Protein AF-A0A7V5N607-F1 (afdb_monomer_lite)

pLDDT: mean 81.56, std 13.76, range [43.06, 97.75]

Structure (mmCIF, N/CA/C/O backbone):
data_AF-A0A7V5N607-F1
#
_entry.id   AF-A0A7V5N607-F1
#
loop_
_atom_site.group_PDB
_atom_site.id
_atom_site.type_symbol
_atom_site.label_atom_id
_atom_site.label_alt_id
_atom_site.label_comp_id
_atom_site.label_asym_id
_atom_site.label_entity_id
_atom_site.label_seq_id
_atom_site.pdbx_PDB_ins_code
_atom_site.Cartn_x
_atom_site.Cartn_y
_atom_site.Cartn_z
_atom_site.occupancy
_atom_site.B_iso_or_equiv
_atom_site.auth_seq_id
_atom_site.auth_comp_id
_atom_site.auth_asym_id
_atom_site.auth_atom_id
_atom_site.pdbx_PDB_model_num
ATOM 1 N N . MET A 1 1 ? 24.221 -34.748 85.518 1.00 49.22 1 MET A N 1
ATOM 2 C CA . MET A 1 1 ? 23.944 -35.375 84.209 1.00 49.22 1 MET A CA 1
ATOM 3 C C . MET A 1 1 ? 23.729 -34.283 83.174 1.00 49.22 1 MET A C 1
ATOM 5 O O . MET A 1 1 ? 22.652 -33.719 83.083 1.00 49.22 1 MET A O 1
ATOM 9 N N . LYS A 1 2 ? 24.810 -33.923 82.475 1.00 52.94 2 LYS A N 1
ATOM 10 C CA . LYS A 1 2 ? 24.814 -33.146 81.232 1.00 52.94 2 LYS A CA 1
ATOM 11 C C . LYS A 1 2 ? 24.990 -34.166 80.114 1.00 52.94 2 LYS A C 1
ATOM 13 O O . LYS A 1 2 ? 26.051 -34.777 80.086 1.00 52.94 2 LYS A O 1
ATOM 18 N N . ALA A 1 3 ? 24.007 -34.351 79.246 1.00 53.75 3 ALA A N 1
ATOM 19 C CA . ALA A 1 3 ? 24.177 -34.843 77.879 1.00 53.75 3 ALA A CA 1
ATOM 20 C C . ALA A 1 3 ? 22.797 -34.922 77.214 1.00 53.75 3 ALA A C 1
ATOM 22 O O . ALA A 1 3 ? 21.800 -35.091 77.901 1.00 53.75 3 ALA A O 1
ATOM 23 N N . THR A 1 4 ? 22.801 -34.821 75.886 1.00 56.84 4 THR A N 1
ATOM 24 C CA . THR A 1 4 ? 21.718 -35.191 74.960 1.00 56.84 4 THR A CA 1
ATOM 25 C C . THR A 1 4 ? 20.462 -34.320 74.915 1.00 56.84 4 THR A C 1
ATOM 27 O O . THR A 1 4 ? 19.374 -34.800 75.190 1.00 56.84 4 THR A O 1
ATOM 30 N N . GLU A 1 5 ? 20.584 -33.091 74.406 1.00 52.44 5 GLU A N 1
ATOM 31 C CA . GLU A 1 5 ? 19.535 -32.546 73.520 1.00 52.44 5 GLU A CA 1
ATOM 32 C C . GLU A 1 5 ? 20.118 -31.499 72.558 1.00 52.44 5 GLU A C 1
ATOM 34 O O . GLU A 1 5 ? 19.772 -30.322 72.535 1.00 52.44 5 GLU A O 1
ATOM 39 N N . LYS A 1 6 ? 21.128 -31.925 71.794 1.00 54.28 6 LYS A N 1
ATOM 40 C CA . LYS A 1 6 ? 21.784 -31.101 70.775 1.00 54.28 6 LYS A CA 1
ATOM 41 C C . LYS A 1 6 ? 21.922 -31.907 69.490 1.00 54.28 6 LYS A C 1
ATOM 43 O O . LYS A 1 6 ? 23.017 -32.312 69.125 1.00 54.28 6 LYS A O 1
ATOM 48 N N . ALA A 1 7 ? 20.805 -32.186 68.831 1.00 56.91 7 ALA A N 1
ATOM 49 C CA . ALA A 1 7 ? 20.783 -32.701 67.467 1.00 56.91 7 ALA A CA 1
ATOM 50 C C . ALA A 1 7 ? 19.389 -32.472 66.874 1.00 56.91 7 ALA A C 1
ATOM 52 O O . ALA A 1 7 ? 18.403 -32.646 67.576 1.00 56.91 7 ALA A O 1
ATOM 53 N N . TYR A 1 8 ? 19.332 -32.127 65.587 1.00 54.38 8 TYR A N 1
ATOM 54 C CA . TYR A 1 8 ? 18.123 -31.935 64.767 1.00 54.38 8 TYR A CA 1
ATOM 55 C C . TYR A 1 8 ? 17.485 -30.538 64.734 1.00 54.38 8 TYR A C 1
ATOM 57 O O . TYR A 1 8 ? 16.275 -30.382 64.679 1.00 54.38 8 TYR A O 1
ATOM 65 N N . SER A 1 9 ? 18.321 -29.510 64.578 1.00 51.66 9 SER A N 1
ATOM 66 C CA . SER A 1 9 ? 17.957 -28.309 63.807 1.00 51.66 9 SER A CA 1
ATOM 67 C C . SER A 1 9 ? 18.648 -28.392 62.438 1.00 51.66 9 SER A C 1
ATOM 69 O O . SER A 1 9 ? 19.558 -27.624 62.120 1.00 51.66 9 SER A O 1
ATOM 71 N N . GLY A 1 10 ? 18.284 -29.415 61.660 1.00 49.28 10 GLY A N 1
ATOM 72 C CA . GLY A 1 10 ? 18.751 -29.597 60.288 1.00 49.28 10 GLY A CA 1
ATOM 73 C C . GLY A 1 10 ? 18.127 -28.533 59.396 1.00 49.28 10 GLY A C 1
ATOM 74 O O . GLY A 1 10 ? 16.913 -28.507 59.215 1.00 49.28 10 GLY A O 1
ATOM 75 N N . GLY A 1 11 ? 18.963 -27.631 58.886 1.00 51.97 11 GLY A N 1
ATOM 76 C CA . GLY A 1 11 ? 18.554 -26.519 58.043 1.00 51.97 11 GLY A CA 1
ATOM 77 C C . GLY A 1 11 ? 17.731 -26.973 56.841 1.00 51.97 11 GLY A C 1
ATOM 78 O O . GLY A 1 11 ? 18.235 -27.637 55.936 1.00 51.97 11 GLY A O 1
ATOM 79 N N . ILE A 1 12 ? 16.474 -26.536 56.806 1.00 54.41 12 ILE A N 1
ATOM 80 C CA . ILE A 1 12 ? 15.675 -26.494 55.587 1.00 54.41 12 ILE A CA 1
ATOM 81 C C . ILE A 1 12 ? 16.344 -25.448 54.690 1.00 54.41 12 ILE A C 1
ATOM 83 O O . ILE A 1 12 ? 16.116 -24.244 54.827 1.00 54.41 12 ILE A O 1
ATOM 87 N N . ARG A 1 13 ? 17.238 -25.902 53.802 1.00 55.09 13 ARG A N 1
ATOM 88 C CA . ARG A 1 13 ? 17.724 -25.097 52.678 1.00 55.09 13 ARG A CA 1
ATOM 89 C C . ARG A 1 13 ? 16.490 -24.657 51.899 1.00 55.09 13 ARG A C 1
ATOM 91 O O . ARG A 1 13 ? 15.852 -25.483 51.253 1.00 55.09 13 ARG A O 1
ATOM 98 N N . ARG A 1 14 ? 16.150 -23.366 51.979 1.00 53.00 14 ARG A N 1
ATOM 99 C CA . ARG A 1 14 ? 15.231 -22.722 51.037 1.00 53.00 14 ARG A CA 1
ATOM 100 C C . ARG A 1 14 ? 15.711 -23.094 49.639 1.00 53.00 14 ARG A C 1
ATOM 102 O O . ARG A 1 14 ? 16.770 -22.645 49.212 1.00 53.00 14 ARG A O 1
ATOM 109 N N . THR A 1 15 ? 14.952 -23.933 48.949 1.00 57.03 15 THR A N 1
ATOM 110 C CA . THR A 1 15 ? 15.042 -24.057 47.503 1.00 57.03 15 THR A CA 1
ATOM 111 C C . THR A 1 15 ? 14.669 -22.689 46.959 1.00 57.03 15 THR A C 1
ATOM 113 O O . THR A 1 15 ? 13.494 -22.320 46.919 1.00 57.03 15 THR A O 1
ATOM 116 N N . GLU A 1 16 ? 15.677 -21.880 46.636 1.00 56.09 16 GLU A N 1
ATOM 117 C CA . GLU A 1 16 ? 15.477 -20.694 45.822 1.00 56.09 16 GLU A CA 1
ATOM 118 C C . GLU A 1 16 ? 14.920 -21.177 44.488 1.00 56.09 16 GLU A C 1
ATOM 120 O O . GLU A 1 16 ? 15.645 -21.610 43.596 1.00 56.09 16 GLU A O 1
ATOM 125 N N . HIS A 1 17 ? 13.593 -21.182 44.375 1.00 58.03 17 HIS A N 1
ATOM 126 C CA . HIS A 1 17 ? 12.933 -21.299 43.094 1.00 58.03 17 HIS A CA 1
ATOM 127 C C . HIS A 1 17 ? 13.428 -20.116 42.271 1.00 58.03 17 HIS A C 1
ATOM 129 O O . HIS A 1 17 ? 13.011 -18.981 42.511 1.00 58.03 17 HIS A O 1
ATOM 135 N N . LEU A 1 18 ? 14.360 -20.390 41.353 1.00 56.62 18 LEU A N 1
ATOM 136 C CA . LEU A 1 18 ? 14.812 -19.477 40.313 1.00 56.62 18 LEU A CA 1
ATOM 137 C C . LEU A 1 18 ? 13.563 -18.891 39.659 1.00 56.62 18 LEU A C 1
ATOM 139 O O . LEU A 1 18 ? 12.918 -19.523 38.822 1.00 56.62 18 LEU A O 1
ATOM 143 N N . LYS A 1 19 ? 13.173 -17.692 40.097 1.00 58.44 19 LYS A N 1
ATOM 144 C CA . LYS A 1 19 ? 12.094 -16.940 39.473 1.00 58.44 19 LYS A CA 1
ATOM 145 C C . LYS A 1 19 ? 12.616 -16.569 38.101 1.00 58.44 19 LYS A C 1
ATOM 147 O O . LYS A 1 19 ? 13.386 -15.622 37.971 1.00 58.44 19 LYS A O 1
ATOM 152 N N . VAL A 1 20 ? 12.212 -17.343 37.096 1.00 62.78 20 VAL A N 1
ATOM 153 C CA . VAL A 1 20 ? 12.444 -17.041 35.687 1.00 62.78 20 VAL A CA 1
ATOM 154 C C . VAL A 1 20 ? 11.805 -15.683 35.417 1.00 62.78 20 VAL A C 1
ATOM 156 O O . VAL A 1 20 ? 10.608 -15.561 35.171 1.00 62.78 20 VAL A O 1
ATOM 159 N N . GLN A 1 21 ? 12.601 -14.624 35.548 1.00 74.50 21 GLN A N 1
ATOM 160 C CA . GLN A 1 21 ? 12.206 -13.290 35.140 1.00 74.50 21 GLN A CA 1
ATOM 161 C C . GLN A 1 21 ? 12.022 -13.293 33.624 1.00 74.50 21 GLN A C 1
ATOM 163 O O . GLN A 1 21 ? 12.834 -13.860 32.892 1.00 74.50 21 GLN A O 1
ATOM 168 N N . SER A 1 22 ? 10.995 -12.585 33.149 1.00 68.81 22 SER A N 1
ATOM 169 C CA . SER A 1 22 ? 10.641 -12.453 31.728 1.00 68.81 22 SER A CA 1
ATOM 170 C C . SER A 1 22 ? 11.819 -12.078 30.810 1.00 68.81 22 SER A C 1
ATOM 172 O O . SER A 1 22 ? 11.766 -12.343 29.614 1.00 68.81 22 SER A O 1
ATOM 174 N N . LYS A 1 23 ? 12.895 -11.493 31.355 1.00 75.50 23 LYS A N 1
ATOM 175 C CA . LYS A 1 23 ? 14.124 -11.136 30.631 1.00 75.50 23 LYS A CA 1
ATOM 176 C C . LYS A 1 23 ? 14.962 -12.353 30.213 1.00 75.50 23 LYS A C 1
ATOM 178 O O . LYS A 1 23 ? 15.525 -12.344 29.126 1.00 75.50 23 LYS A O 1
ATOM 183 N N . HIS A 1 24 ? 15.006 -13.418 31.017 1.00 82.56 24 HIS A N 1
ATOM 184 C CA . HIS A 1 24 ? 15.755 -14.638 30.677 1.00 82.56 24 HIS A CA 1
ATOM 185 C C . HIS A 1 24 ? 15.141 -15.380 29.489 1.00 82.56 24 HIS A C 1
ATOM 187 O O . HIS A 1 24 ? 15.864 -15.946 28.674 1.00 82.56 24 HIS A O 1
ATOM 193 N N . LEU A 1 25 ? 13.816 -15.309 29.354 1.00 78.69 25 LEU A N 1
ATOM 194 C CA . LEU A 1 25 ? 13.088 -15.893 28.231 1.00 78.69 25 LEU A CA 1
ATOM 195 C C . LEU A 1 25 ? 13.425 -15.164 26.918 1.00 78.69 25 LEU A C 1
ATOM 197 O O . LEU A 1 25 ? 13.650 -15.805 25.896 1.00 78.69 25 LEU A O 1
ATOM 201 N N . VAL A 1 26 ? 13.573 -13.835 26.965 1.00 81.00 26 VAL A N 1
ATOM 202 C CA . VAL A 1 26 ? 14.026 -13.031 25.816 1.00 81.00 26 VAL A CA 1
ATOM 203 C C . VAL A 1 26 ? 15.464 -13.377 25.423 1.00 81.00 26 VAL A C 1
ATOM 205 O O . VAL A 1 26 ? 15.728 -13.588 24.243 1.00 81.00 26 VAL A O 1
ATOM 208 N N . TYR A 1 27 ? 16.388 -13.493 26.384 1.00 84.25 27 TYR A N 1
ATOM 209 C CA . TYR A 1 27 ? 17.773 -13.876 26.078 1.00 84.25 27 TYR A CA 1
ATOM 210 C C . TYR A 1 27 ? 17.875 -15.284 25.483 1.00 84.25 27 TYR A C 1
ATOM 212 O O . TYR A 1 27 ? 18.628 -15.491 24.536 1.00 84.25 27 TYR A O 1
ATOM 220 N N . PHE A 1 28 ? 17.083 -16.234 25.982 1.00 85.75 28 PHE A N 1
ATOM 221 C CA . PHE A 1 28 ? 17.028 -17.587 25.432 1.00 85.75 28 PHE A CA 1
ATOM 222 C C . PHE A 1 28 ? 16.482 -17.611 23.992 1.00 85.75 28 PHE A C 1
ATOM 224 O O . PHE A 1 28 ? 17.030 -18.297 23.127 1.00 85.75 28 PHE A O 1
ATOM 231 N N . LEU A 1 29 ? 15.448 -16.814 23.700 1.00 83.94 29 LEU A N 1
ATOM 232 C CA . LEU A 1 29 ? 14.921 -16.652 22.340 1.00 83.94 29 LEU A CA 1
ATOM 233 C C . LEU A 1 29 ? 15.940 -16.008 21.391 1.00 83.94 29 LEU A C 1
ATOM 235 O O . LEU A 1 29 ? 16.096 -16.465 20.264 1.00 83.94 29 LEU A O 1
ATOM 239 N N . LEU A 1 30 ? 16.674 -14.988 21.841 1.00 84.44 30 LEU A N 1
ATOM 240 C CA . LEU A 1 30 ? 17.725 -14.361 21.033 1.00 84.44 30 LEU A CA 1
ATOM 241 C C . LEU A 1 30 ? 18.876 -15.331 20.739 1.00 84.44 30 LEU A C 1
ATOM 243 O O . LEU A 1 30 ? 19.368 -15.381 19.613 1.00 84.44 30 LEU A O 1
ATOM 247 N N . LEU A 1 31 ? 19.281 -16.127 21.731 1.00 87.31 31 LEU A N 1
ATOM 248 C CA . LEU A 1 31 ? 20.356 -17.103 21.574 1.00 87.31 31 LEU A CA 1
ATOM 249 C C . LEU A 1 31 ? 19.954 -18.233 20.615 1.00 87.31 31 LEU A C 1
ATOM 251 O O . LEU A 1 31 ? 20.713 -18.571 19.710 1.00 87.31 31 LEU A O 1
ATOM 255 N N . SER A 1 32 ? 18.741 -18.772 20.765 1.00 83.62 32 SER A N 1
ATOM 256 C CA . SER A 1 32 ? 18.207 -19.795 19.853 1.00 83.62 32 SER A CA 1
ATOM 257 C C . SER A 1 32 ? 18.033 -19.269 18.426 1.00 83.62 32 SER A C 1
ATOM 259 O O . SER A 1 32 ? 18.424 -19.954 17.483 1.00 83.62 32 SER A O 1
ATOM 261 N N . ALA A 1 33 ? 17.549 -18.035 18.253 1.00 84.06 33 ALA A N 1
ATOM 262 C CA . ALA A 1 33 ? 17.458 -17.391 16.943 1.00 84.06 33 ALA A CA 1
ATOM 263 C C . ALA A 1 33 ? 18.838 -17.210 16.282 1.00 84.06 33 ALA A C 1
ATOM 265 O O . ALA A 1 33 ? 18.983 -17.475 15.090 1.00 84.06 33 ALA A O 1
ATOM 266 N N . SER A 1 34 ? 19.859 -16.818 17.053 1.00 85.75 34 SER A N 1
ATOM 267 C CA . SER A 1 34 ? 21.237 -16.660 16.564 1.00 85.75 34 SER A CA 1
ATOM 268 C C . SER A 1 34 ? 21.851 -17.988 16.102 1.00 85.75 34 SER A C 1
ATOM 270 O O . SER A 1 34 ? 22.438 -18.065 15.023 1.00 85.75 34 SER A O 1
ATOM 272 N N . ILE A 1 35 ? 21.651 -19.067 16.868 1.00 86.25 35 ILE A N 1
ATOM 273 C CA . ILE A 1 35 ? 22.131 -20.408 16.495 1.00 86.25 35 ILE A CA 1
ATOM 274 C C . ILE A 1 35 ? 21.425 -20.900 15.228 1.00 86.25 35 ILE A C 1
ATOM 276 O O . ILE A 1 35 ? 22.077 -21.396 14.312 1.00 86.25 35 ILE A O 1
ATOM 280 N N . MET A 1 36 ? 20.102 -20.728 15.146 1.00 84.00 36 MET A N 1
ATOM 281 C CA . MET A 1 36 ? 19.328 -21.126 13.969 1.00 84.00 36 MET A CA 1
ATOM 282 C C . MET A 1 36 ? 19.773 -20.358 12.716 1.00 84.00 36 MET A C 1
ATOM 284 O O . MET A 1 36 ? 19.871 -20.948 11.643 1.00 84.00 36 MET A O 1
ATOM 288 N N . PHE A 1 37 ? 20.104 -19.070 12.860 1.00 82.69 37 PHE A N 1
ATOM 289 C CA . PHE A 1 37 ? 20.652 -18.242 11.786 1.00 82.69 37 PHE A CA 1
ATOM 290 C C . PHE A 1 37 ? 22.003 -18.757 11.284 1.00 82.69 37 PHE A C 1
ATOM 292 O O . PHE A 1 37 ? 22.164 -18.952 10.080 1.00 82.69 37 PHE A O 1
ATOM 299 N N . GLY A 1 38 ? 22.938 -19.042 12.198 1.00 79.38 38 GLY A N 1
ATOM 300 C CA . GLY A 1 38 ? 24.242 -19.600 11.833 1.00 79.38 38 GLY A CA 1
ATOM 301 C C . GLY A 1 38 ? 24.128 -20.955 11.131 1.00 79.38 38 GLY A C 1
ATOM 302 O O . GLY A 1 38 ? 24.899 -21.250 10.223 1.00 79.38 38 GLY A O 1
ATOM 303 N N . LEU A 1 39 ? 23.128 -21.762 11.497 1.00 85.62 39 LEU A N 1
ATOM 304 C CA . LEU A 1 39 ? 22.868 -23.052 10.858 1.00 85.62 39 LEU A CA 1
ATOM 305 C C . LEU A 1 39 ? 22.265 -22.878 9.455 1.00 85.62 39 LEU A C 1
ATOM 307 O O . LEU A 1 39 ? 22.688 -23.548 8.519 1.00 85.62 39 LEU A O 1
ATOM 311 N N . LEU A 1 40 ? 21.328 -21.940 9.284 1.00 81.56 40 LEU A N 1
ATOM 312 C CA . LEU A 1 40 ? 20.726 -21.597 7.990 1.00 81.56 40 LEU A CA 1
ATOM 313 C C . LEU A 1 40 ? 21.751 -21.054 6.983 1.00 81.56 40 LEU A C 1
ATOM 315 O O . LEU A 1 40 ? 21.668 -21.407 5.808 1.00 81.56 40 LEU A O 1
ATOM 319 N N . SER A 1 41 ? 22.737 -20.262 7.421 1.00 82.19 41 SER A N 1
ATOM 320 C CA . SER A 1 41 ? 23.780 -19.719 6.532 1.00 82.19 41 SER A CA 1
ATOM 321 C C . SER A 1 41 ? 24.766 -20.761 5.997 1.00 82.19 41 SER A C 1
ATOM 323 O O . SER A 1 41 ? 25.494 -20.470 5.057 1.00 82.19 41 SER A O 1
ATOM 325 N N . VAL A 1 42 ? 24.813 -21.965 6.579 1.00 86.56 42 VAL A N 1
ATOM 326 C CA . VAL A 1 42 ? 25.641 -23.066 6.053 1.00 86.56 42 VAL A CA 1
ATOM 327 C C . VAL A 1 42 ? 24.988 -23.715 4.828 1.00 86.56 42 VAL A C 1
ATOM 329 O O . VAL A 1 42 ? 25.691 -24.191 3.942 1.00 86.56 42 VAL A O 1
ATOM 332 N N . TYR A 1 43 ? 23.652 -23.730 4.766 1.00 84.94 43 TYR A N 1
ATOM 333 C CA . TYR A 1 43 ? 22.899 -24.424 3.713 1.00 84.94 43 TYR A CA 1
ATOM 334 C C . TYR A 1 43 ? 22.323 -23.492 2.643 1.00 84.94 43 TYR A C 1
ATOM 336 O O . TYR A 1 43 ? 22.006 -23.948 1.547 1.00 84.94 43 TYR A O 1
ATOM 344 N N . LEU A 1 44 ? 22.157 -22.206 2.956 1.00 86.62 44 LEU A N 1
ATOM 345 C CA . LEU A 1 44 ? 21.581 -21.205 2.064 1.00 86.62 44 LEU A CA 1
ATOM 346 C C . LEU A 1 44 ? 22.582 -20.086 1.795 1.00 86.62 44 LEU A C 1
ATOM 348 O O . LEU A 1 44 ? 23.400 -19.752 2.650 1.00 86.62 44 LEU A O 1
ATOM 352 N N . ASP A 1 45 ? 22.459 -19.457 0.625 1.00 89.00 45 ASP A N 1
ATOM 353 C CA . ASP A 1 45 ? 23.177 -18.220 0.325 1.00 89.00 45 ASP A CA 1
ATOM 354 C C . ASP A 1 45 ? 22.908 -17.184 1.431 1.00 89.00 45 ASP A C 1
ATOM 356 O O . ASP A 1 45 ? 21.759 -16.937 1.814 1.00 89.00 45 ASP A O 1
ATOM 360 N N . THR A 1 46 ? 23.976 -16.567 1.941 1.00 84.06 46 THR A N 1
ATOM 361 C CA . THR A 1 46 ? 23.915 -15.585 3.031 1.00 84.06 46 THR A CA 1
ATOM 362 C C . THR A 1 46 ? 22.981 -14.427 2.672 1.00 84.06 46 THR A C 1
ATOM 364 O O . THR A 1 46 ? 22.240 -13.940 3.530 1.00 84.06 46 THR A O 1
ATOM 367 N N . VAL A 1 47 ? 22.949 -14.023 1.396 1.00 83.06 47 VAL A N 1
ATOM 368 C CA . VAL A 1 47 ? 22.056 -12.964 0.904 1.00 83.06 47 VAL A CA 1
ATOM 369 C C . VAL A 1 47 ? 20.586 -13.357 1.077 1.00 83.06 47 VAL A C 1
ATOM 371 O O . VAL A 1 47 ? 19.775 -12.538 1.513 1.00 83.06 47 VAL A O 1
ATOM 374 N N . LEU A 1 48 ? 20.242 -14.618 0.805 1.00 82.44 48 LEU A N 1
ATOM 375 C CA . LEU A 1 48 ? 18.880 -15.139 0.934 1.00 82.44 48 LEU A CA 1
ATOM 376 C C . LEU A 1 48 ? 18.452 -15.175 2.404 1.00 82.44 48 LEU A C 1
ATOM 378 O O . LEU A 1 48 ? 17.345 -14.745 2.732 1.00 82.44 48 LEU A O 1
ATOM 382 N N . VAL A 1 49 ? 19.338 -15.606 3.308 1.00 82.50 49 VAL A N 1
ATOM 383 C CA . VAL A 1 49 ? 19.035 -15.628 4.748 1.00 82.50 49 VAL A CA 1
ATOM 384 C C . VAL A 1 49 ? 18.779 -14.212 5.280 1.00 82.50 49 VAL A C 1
ATOM 386 O O . VAL A 1 49 ? 17.796 -13.992 5.991 1.00 82.50 49 VAL A O 1
ATOM 389 N N . ILE A 1 50 ? 19.602 -13.229 4.895 1.00 83.62 50 ILE A N 1
ATOM 390 C CA . ILE A 1 50 ? 19.402 -11.820 5.276 1.00 83.62 50 ILE A CA 1
ATOM 391 C C . ILE A 1 50 ? 18.076 -11.287 4.714 1.00 83.62 50 ILE A C 1
ATOM 393 O O . ILE A 1 50 ? 17.295 -10.680 5.451 1.00 83.62 50 ILE A O 1
ATOM 397 N N . ALA A 1 51 ? 17.789 -11.540 3.433 1.00 83.62 51 ALA A N 1
ATOM 398 C CA . ALA A 1 51 ? 16.551 -11.104 2.792 1.00 83.62 51 ALA A CA 1
ATOM 399 C C . ALA A 1 51 ? 15.307 -11.698 3.472 1.00 83.62 51 ALA A C 1
ATOM 401 O O . ALA A 1 51 ? 14.330 -10.986 3.703 1.00 83.62 51 ALA A O 1
ATOM 402 N N . LEU A 1 52 ? 15.354 -12.977 3.853 1.00 85.06 52 LEU A N 1
ATOM 403 C CA . LEU A 1 52 ? 14.264 -13.663 4.543 1.00 85.06 52 LEU A CA 1
ATOM 404 C C . LEU A 1 52 ? 14.014 -13.077 5.938 1.00 85.06 52 LEU A C 1
ATOM 406 O O . LEU A 1 52 ? 12.866 -12.834 6.309 1.00 85.06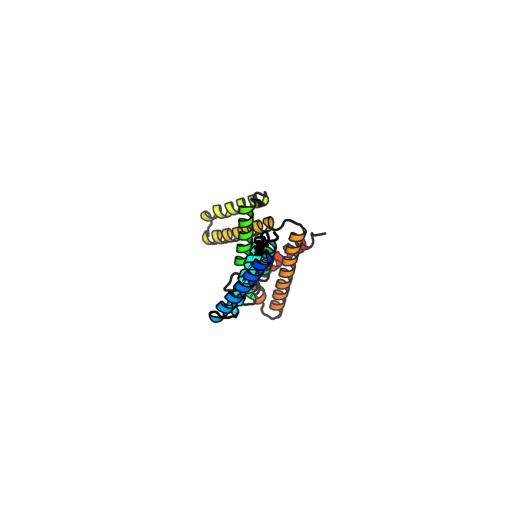 52 LEU A O 1
ATOM 410 N N . ILE A 1 53 ? 15.075 -12.781 6.691 1.00 86.81 53 ILE A N 1
ATOM 411 C CA . ILE A 1 53 ? 14.952 -12.123 7.998 1.00 86.81 53 ILE A CA 1
ATOM 412 C C . ILE A 1 53 ? 14.327 -10.740 7.849 1.00 86.81 53 ILE A C 1
ATOM 414 O O . ILE A 1 53 ? 13.383 -10.416 8.572 1.00 86.81 53 ILE A O 1
ATOM 418 N N . LEU A 1 54 ? 14.808 -9.936 6.899 1.00 87.19 54 LEU A N 1
ATOM 419 C CA . LEU A 1 54 ? 14.235 -8.619 6.634 1.00 87.19 54 LEU A CA 1
ATOM 420 C C . LEU A 1 54 ? 12.760 -8.729 6.237 1.00 87.19 54 LEU A C 1
ATOM 422 O O . LEU A 1 54 ? 11.935 -7.993 6.775 1.00 87.19 54 LEU A O 1
ATOM 426 N N . ALA A 1 55 ? 12.404 -9.684 5.376 1.00 86.38 55 ALA A N 1
ATOM 427 C CA . ALA A 1 55 ? 11.021 -9.928 4.979 1.00 86.38 55 ALA A CA 1
ATOM 428 C C . ALA A 1 55 ? 10.131 -10.301 6.176 1.00 86.38 55 ALA A C 1
ATOM 430 O O . ALA A 1 55 ? 9.019 -9.782 6.297 1.00 86.38 55 ALA A O 1
ATOM 431 N N . ILE A 1 56 ? 10.616 -11.142 7.096 1.00 88.56 56 ILE A N 1
ATOM 432 C CA . ILE A 1 56 ? 9.896 -11.505 8.324 1.00 88.56 56 ILE A CA 1
ATOM 433 C C . ILE A 1 56 ? 9.729 -10.285 9.233 1.00 88.56 56 ILE A C 1
ATOM 435 O O . ILE A 1 56 ? 8.617 -10.014 9.685 1.00 88.56 56 ILE A O 1
ATOM 439 N N . ILE A 1 57 ? 10.796 -9.518 9.471 1.00 90.50 57 ILE A N 1
ATOM 440 C CA . ILE A 1 57 ? 10.752 -8.313 10.312 1.00 90.50 57 ILE A CA 1
ATOM 441 C C . ILE A 1 57 ? 9.757 -7.301 9.739 1.00 90.50 57 ILE A C 1
ATOM 443 O O . ILE A 1 57 ? 8.910 -6.790 10.474 1.00 90.50 57 ILE A O 1
ATOM 447 N N . VAL A 1 58 ? 9.813 -7.035 8.432 1.00 88.94 58 VAL A N 1
ATOM 448 C CA . VAL A 1 58 ? 8.872 -6.138 7.747 1.00 88.94 58 VAL A CA 1
ATOM 449 C C . VAL A 1 58 ? 7.446 -6.670 7.863 1.00 88.94 58 VAL A C 1
ATOM 451 O O . VAL A 1 58 ? 6.546 -5.904 8.206 1.00 88.94 58 VAL A O 1
ATOM 454 N N . SER A 1 59 ? 7.235 -7.972 7.662 1.00 90.06 59 SER A N 1
ATOM 455 C CA . SER A 1 59 ? 5.905 -8.587 7.741 1.00 90.06 59 SER A CA 1
ATOM 456 C C . SER A 1 59 ? 5.303 -8.479 9.140 1.00 90.06 59 SER A C 1
ATOM 458 O O . SER A 1 59 ? 4.174 -8.013 9.295 1.00 90.06 59 SER A O 1
ATOM 460 N N . ILE A 1 60 ? 6.076 -8.824 10.174 1.00 91.50 60 ILE A N 1
ATOM 461 C CA . ILE A 1 60 ? 5.671 -8.673 11.577 1.00 91.50 60 ILE A CA 1
ATOM 462 C C . ILE A 1 60 ? 5.383 -7.201 11.880 1.00 91.50 60 ILE A C 1
ATOM 464 O O . ILE A 1 60 ? 4.363 -6.885 12.490 1.00 91.50 60 ILE A O 1
ATOM 468 N N . THR A 1 61 ? 6.239 -6.285 11.424 1.00 92.44 61 THR A N 1
ATOM 469 C CA . THR A 1 61 ? 6.058 -4.847 11.664 1.00 92.44 61 THR A CA 1
ATOM 470 C C . THR A 1 61 ? 4.771 -4.331 11.026 1.00 92.44 61 THR A C 1
ATOM 472 O O . THR A 1 61 ? 4.032 -3.598 11.680 1.00 92.44 61 THR A O 1
ATOM 475 N N . CYS A 1 62 ? 4.457 -4.749 9.796 1.00 91.25 62 CYS A N 1
ATOM 476 C CA . CYS A 1 62 ? 3.214 -4.384 9.114 1.00 91.25 62 CYS A CA 1
ATOM 477 C C . CYS A 1 62 ? 1.979 -4.926 9.847 1.00 91.25 62 CYS A C 1
ATOM 479 O O . CYS A 1 62 ? 0.989 -4.209 9.993 1.00 91.25 62 CYS A O 1
ATOM 481 N N . LEU A 1 63 ? 2.052 -6.161 10.358 1.00 91.31 63 LEU A N 1
ATOM 482 C CA . LEU A 1 63 ? 0.961 -6.794 11.103 1.00 91.31 63 LEU A CA 1
ATOM 483 C C . LEU A 1 63 ? 0.725 -6.147 12.473 1.00 91.31 63 LEU A C 1
ATOM 485 O O . LEU A 1 63 ? -0.417 -5.927 12.872 1.00 91.31 63 LEU A O 1
ATOM 489 N N . VAL A 1 64 ? 1.795 -5.818 13.197 1.00 90.44 64 VAL A N 1
ATOM 490 C CA . VAL A 1 64 ? 1.708 -5.208 14.533 1.00 90.44 64 VAL A CA 1
ATOM 491 C C . VAL A 1 64 ? 1.378 -3.718 14.444 1.00 90.44 64 VAL A C 1
ATOM 493 O O . VAL A 1 64 ? 0.669 -3.182 15.298 1.00 90.44 64 VAL A O 1
ATOM 496 N N . ARG A 1 65 ? 1.882 -3.025 13.416 1.00 93.06 65 ARG A N 1
ATOM 497 C CA . ARG A 1 65 ? 1.703 -1.584 13.207 1.00 93.06 65 ARG A CA 1
ATOM 498 C C . ARG A 1 65 ? 1.131 -1.310 11.810 1.00 93.06 65 ARG A C 1
ATOM 500 O O . ARG A 1 65 ? 1.879 -0.914 10.916 1.00 93.06 65 ARG A O 1
ATOM 507 N N . PRO A 1 66 ? -0.203 -1.396 11.638 1.00 92.19 66 PRO A N 1
ATOM 508 C CA . PRO A 1 66 ? -0.856 -1.175 10.346 1.00 92.19 66 PRO A CA 1
ATOM 509 C C . PRO A 1 66 ? -0.530 0.180 9.702 1.00 92.19 66 PRO A C 1
ATOM 511 O O . PRO A 1 66 ? -0.430 0.266 8.486 1.00 92.19 66 PRO A O 1
ATOM 514 N N . MET A 1 67 ? -0.299 1.231 10.503 1.00 92.94 67 MET A N 1
ATOM 515 C CA . MET A 1 67 ? 0.155 2.539 10.001 1.00 92.94 67 MET A CA 1
ATOM 516 C C . MET A 1 67 ? 1.462 2.439 9.204 1.00 92.94 67 MET A C 1
ATOM 518 O O . MET A 1 67 ? 1.587 3.073 8.165 1.00 92.94 67 MET A O 1
ATOM 522 N N . VAL A 1 68 ? 2.427 1.635 9.668 1.00 93.94 68 VAL A N 1
ATOM 523 C CA . VAL A 1 68 ? 3.705 1.438 8.964 1.00 93.94 68 VAL A CA 1
ATOM 524 C C . VAL A 1 68 ? 3.470 0.693 7.656 1.00 93.94 68 VAL A C 1
ATOM 526 O O . VAL A 1 68 ? 4.020 1.083 6.631 1.00 93.94 68 VAL A O 1
ATOM 529 N N . GLY A 1 69 ? 2.608 -0.327 7.681 1.00 94.00 69 GLY A N 1
ATOM 530 C CA . GLY A 1 69 ? 2.206 -1.062 6.485 1.00 94.00 69 GLY A CA 1
ATOM 531 C C . GLY A 1 69 ? 1.529 -0.169 5.443 1.00 94.00 69 GLY A C 1
ATOM 532 O O . GLY A 1 69 ? 1.913 -0.196 4.278 1.00 94.00 69 GLY A O 1
ATOM 533 N N . LEU A 1 70 ? 0.602 0.701 5.858 1.00 93.69 70 LEU A N 1
ATOM 534 C CA . LEU A 1 70 ? -0.050 1.666 4.967 1.00 93.69 70 LEU A CA 1
ATOM 535 C C . LEU A 1 70 ? 0.950 2.669 4.380 1.00 93.69 70 LEU A C 1
ATOM 537 O O . LEU A 1 70 ? 0.927 2.917 3.178 1.00 93.69 70 LEU A O 1
ATOM 541 N N . THR A 1 71 ? 1.847 3.221 5.198 1.00 93.75 71 THR A N 1
ATOM 542 C CA . THR A 1 71 ? 2.900 4.125 4.721 1.00 93.75 71 THR A CA 1
ATOM 543 C C . THR A 1 71 ? 3.805 3.443 3.699 1.00 93.75 71 THR A C 1
ATOM 545 O O . THR A 1 71 ? 4.045 3.993 2.626 1.00 93.75 71 THR A O 1
ATOM 548 N N . ALA A 1 72 ? 4.282 2.235 4.004 1.00 93.44 72 ALA A N 1
ATOM 549 C CA . ALA A 1 72 ? 5.116 1.462 3.093 1.00 93.44 72 ALA A CA 1
ATOM 550 C C . ALA A 1 72 ? 4.361 1.125 1.801 1.00 93.44 72 ALA A C 1
ATOM 552 O O . ALA A 1 72 ? 4.922 1.261 0.720 1.00 93.44 72 ALA A O 1
ATOM 553 N N . PHE A 1 73 ? 3.080 0.761 1.894 1.00 92.81 73 PHE A N 1
ATOM 554 C CA . PHE A 1 73 ? 2.224 0.537 0.735 1.00 92.81 73 PHE A CA 1
ATOM 555 C C . P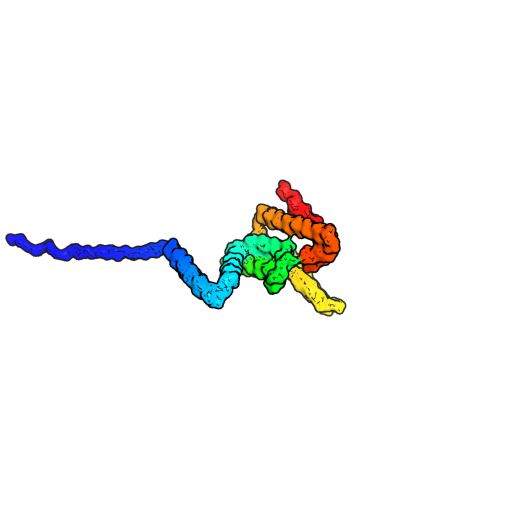HE A 1 73 ? 2.134 1.778 -0.158 1.00 92.81 73 PHE A C 1
ATOM 557 O O . PHE A 1 73 ? 2.317 1.656 -1.366 1.00 92.81 73 PHE A O 1
ATOM 564 N N . VAL A 1 74 ? 1.893 2.961 0.416 1.00 90.88 74 VAL A N 1
ATOM 565 C CA . VAL A 1 74 ? 1.841 4.226 -0.335 1.00 90.88 74 VAL A CA 1
ATOM 566 C C . VAL A 1 74 ? 3.183 4.488 -1.014 1.00 90.88 74 VAL A C 1
ATOM 568 O O . VAL A 1 74 ? 3.220 4.647 -2.227 1.00 90.88 74 VAL A O 1
ATOM 571 N N . ILE A 1 75 ? 4.296 4.432 -0.280 1.00 90.19 75 ILE A N 1
ATOM 572 C CA . ILE A 1 75 ? 5.631 4.658 -0.858 1.00 90.19 75 ILE A CA 1
ATOM 573 C C . ILE A 1 75 ? 5.901 3.681 -2.007 1.00 90.19 75 ILE A C 1
ATOM 575 O O . ILE A 1 75 ? 6.279 4.108 -3.091 1.00 90.19 75 ILE A O 1
ATOM 579 N N . LEU A 1 76 ? 5.665 2.383 -1.807 1.00 89.56 76 LEU A N 1
ATOM 580 C CA . LEU A 1 76 ? 5.897 1.359 -2.829 1.00 89.56 76 LEU A CA 1
ATOM 581 C C . LEU A 1 76 ? 4.976 1.515 -4.045 1.00 89.56 76 LEU A C 1
ATOM 583 O O . LEU A 1 76 ? 5.394 1.197 -5.155 1.00 89.56 76 LEU A O 1
ATOM 587 N N . SER A 1 77 ? 3.744 1.987 -3.843 1.00 85.31 77 SER A N 1
ATOM 588 C CA . SER A 1 77 ? 2.769 2.179 -4.924 1.00 85.31 77 SER A CA 1
ATOM 589 C C . SER A 1 77 ? 3.086 3.401 -5.779 1.00 85.31 77 SER A C 1
ATOM 591 O O . SER A 1 77 ? 2.879 3.348 -6.987 1.00 85.31 77 SER A O 1
ATOM 593 N N . PHE A 1 78 ? 3.602 4.472 -5.170 1.00 82.69 78 PHE A N 1
ATOM 594 C CA . PHE A 1 78 ? 4.012 5.675 -5.888 1.00 82.69 78 PHE A CA 1
ATOM 595 C C . PHE A 1 78 ? 5.422 5.514 -6.480 1.00 82.69 78 PHE A C 1
ATOM 597 O O . PHE A 1 78 ? 5.576 5.578 -7.693 1.00 82.69 78 PHE A O 1
ATOM 604 N N . LEU A 1 79 ? 6.450 5.261 -5.658 1.00 83.12 79 LEU A N 1
ATOM 605 C CA . LEU A 1 79 ? 7.847 5.213 -6.127 1.00 83.12 79 LEU A CA 1
ATOM 606 C C . LEU A 1 79 ? 8.151 4.004 -7.008 1.00 83.12 79 LEU A C 1
ATOM 608 O O . LEU A 1 79 ? 9.114 4.064 -7.763 1.00 83.12 79 LEU A O 1
ATOM 612 N N . ARG A 1 80 ? 7.396 2.906 -6.859 1.00 81.25 80 ARG A N 1
ATOM 613 C CA . ARG A 1 80 ? 7.569 1.657 -7.616 1.00 81.25 80 ARG A CA 1
ATOM 614 C C . ARG A 1 80 ? 9.044 1.290 -7.821 1.00 81.25 80 ARG A C 1
ATOM 616 O O . ARG A 1 80 ? 9.532 1.300 -8.946 1.00 81.25 80 ARG A O 1
ATOM 623 N N . PRO A 1 81 ? 9.774 0.906 -6.761 1.00 81.25 81 PRO A N 1
ATOM 624 C CA . PRO A 1 81 ? 11.204 0.603 -6.876 1.00 81.25 81 PRO A CA 1
ATOM 625 C C . PRO A 1 81 ? 11.526 -0.502 -7.899 1.00 81.25 81 PRO A C 1
ATOM 627 O O . PRO A 1 81 ? 12.656 -0.572 -8.372 1.00 81.25 81 PRO A O 1
ATOM 630 N N . ALA A 1 82 ? 10.542 -1.332 -8.266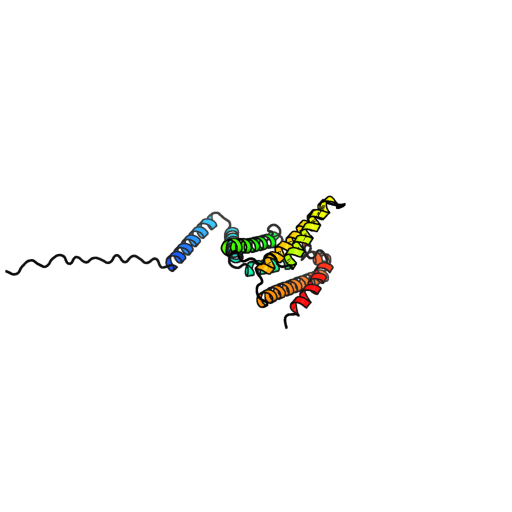 1.00 78.62 82 ALA A N 1
ATOM 631 C CA . ALA A 1 82 ? 10.642 -2.296 -9.360 1.00 78.62 82 ALA A CA 1
ATOM 632 C C . ALA A 1 82 ? 10.967 -1.652 -10.722 1.00 78.62 82 ALA A C 1
ATOM 634 O O . ALA A 1 82 ? 11.685 -2.257 -11.508 1.00 78.62 82 ALA A O 1
ATOM 635 N N . ASP A 1 83 ? 10.518 -0.419 -10.976 1.00 73.88 83 ASP A N 1
ATOM 636 C CA . ASP A 1 83 ? 10.801 0.303 -12.224 1.00 73.88 83 ASP A CA 1
ATOM 637 C C . ASP A 1 83 ? 12.282 0.735 -12.298 1.00 73.88 83 ASP A C 1
ATOM 639 O O . ASP A 1 83 ? 12.844 0.892 -13.379 1.00 73.88 83 ASP A O 1
ATOM 643 N N . MET A 1 84 ? 12.941 0.905 -11.144 1.00 74.81 84 MET A N 1
ATOM 644 C CA . MET A 1 84 ? 14.362 1.270 -11.054 1.00 74.81 84 MET A CA 1
ATOM 645 C C . MET A 1 84 ? 15.282 0.046 -10.955 1.00 74.81 84 MET A C 1
ATOM 647 O O . MET A 1 84 ? 16.438 0.098 -11.373 1.00 74.81 84 MET A O 1
ATOM 651 N N . LEU A 1 85 ? 14.791 -1.045 -10.363 1.00 79.25 85 LEU A N 1
ATOM 652 C CA . LEU A 1 85 ? 15.535 -2.274 -10.108 1.00 79.25 85 LEU A CA 1
ATOM 653 C C . LEU A 1 85 ? 14.791 -3.460 -10.742 1.00 79.25 85 LEU A C 1
ATOM 655 O O . LEU A 1 85 ? 13.906 -4.021 -10.095 1.00 79.25 85 LEU A O 1
ATOM 659 N N . PRO A 1 86 ? 15.188 -3.915 -11.947 1.00 76.12 86 PRO A N 1
ATOM 660 C CA . PRO A 1 86 ? 14.501 -5.000 -12.661 1.00 76.12 86 PRO A CA 1
ATOM 661 C C . PRO A 1 86 ? 14.392 -6.303 -11.852 1.00 76.12 86 PRO A C 1
ATOM 663 O O . PRO A 1 86 ? 13.425 -7.047 -11.964 1.00 76.12 86 PRO A O 1
ATOM 666 N N . VAL A 1 87 ? 15.358 -6.563 -10.962 1.00 78.38 87 VAL A N 1
ATOM 667 C CA . VAL A 1 87 ? 15.346 -7.722 -10.049 1.00 78.38 87 VAL A CA 1
ATOM 668 C C . VAL A 1 87 ? 14.134 -7.728 -9.100 1.00 78.38 87 VAL A C 1
ATOM 670 O O . VAL A 1 87 ? 13.713 -8.795 -8.657 1.00 78.38 87 VAL A O 1
ATOM 673 N N . LEU A 1 88 ? 13.542 -6.565 -8.802 1.00 77.06 88 LEU A N 1
ATOM 674 C CA . LEU A 1 88 ? 12.354 -6.443 -7.951 1.00 77.06 88 LEU A CA 1
ATOM 675 C C . LEU A 1 88 ? 11.037 -6.645 -8.716 1.00 77.06 88 LEU A C 1
ATOM 677 O O . LEU A 1 88 ? 10.004 -6.797 -8.068 1.00 77.06 88 LEU A O 1
ATOM 681 N N . GLU A 1 89 ? 11.038 -6.680 -10.051 1.00 76.06 89 GLU A N 1
ATOM 682 C CA . GLU A 1 89 ? 9.813 -6.801 -10.860 1.00 76.06 89 GLU A CA 1
ATOM 683 C C . GLU A 1 89 ? 9.077 -8.129 -10.617 1.00 76.06 89 GLU A C 1
ATOM 685 O O . GLU A 1 89 ? 7.847 -8.184 -10.598 1.00 76.06 89 GLU A O 1
ATOM 690 N N . VAL A 1 90 ? 9.832 -9.192 -10.326 1.00 81.81 90 VAL A N 1
ATOM 691 C CA . VAL A 1 90 ? 9.295 -10.532 -10.040 1.00 81.81 90 VAL A CA 1
ATOM 692 C C . VAL A 1 90 ? 8.469 -10.554 -8.748 1.00 81.81 90 VAL A C 1
ATOM 694 O O . VAL A 1 90 ? 7.563 -11.375 -8.597 1.00 81.81 90 VAL A O 1
ATOM 697 N N . ILE A 1 91 ? 8.759 -9.654 -7.800 1.00 83.88 91 ILE A N 1
ATOM 698 C CA . ILE A 1 91 ? 8.143 -9.652 -6.473 1.00 83.88 91 ILE A CA 1
ATOM 699 C C . ILE A 1 91 ? 7.204 -8.447 -6.355 1.00 83.88 91 ILE A C 1
ATOM 701 O O . ILE A 1 91 ? 7.666 -7.313 -6.227 1.00 83.88 91 ILE A O 1
ATOM 705 N N . PRO A 1 92 ? 5.873 -8.646 -6.300 1.00 85.88 92 PRO A N 1
ATOM 706 C CA . PRO A 1 92 ? 4.922 -7.544 -6.202 1.00 85.88 92 PRO A CA 1
ATOM 707 C C . PRO A 1 92 ? 4.865 -6.976 -4.770 1.00 85.88 92 PRO A C 1
ATOM 709 O O . PRO A 1 92 ? 3.870 -7.139 -4.060 1.00 85.88 92 PRO A O 1
ATOM 712 N N . LEU A 1 93 ? 5.931 -6.289 -4.344 1.00 88.69 93 LEU A N 1
ATOM 713 C CA . LEU A 1 93 ? 6.135 -5.787 -2.978 1.00 88.69 93 LEU A CA 1
ATOM 714 C C . LEU A 1 93 ? 4.949 -4.961 -2.469 1.00 88.69 93 LEU A C 1
ATOM 716 O O . LEU A 1 93 ? 4.467 -5.199 -1.362 1.00 88.69 93 LEU A O 1
ATOM 720 N N . ALA A 1 94 ? 4.428 -4.043 -3.290 1.00 88.75 94 ALA A N 1
ATOM 721 C CA . ALA A 1 94 ? 3.262 -3.235 -2.934 1.00 88.75 94 ALA A CA 1
ATOM 722 C C . ALA A 1 94 ? 2.034 -4.111 -2.624 1.00 88.75 94 ALA A C 1
ATOM 724 O O . ALA A 1 94 ? 1.364 -3.904 -1.615 1.00 88.75 94 ALA A O 1
ATOM 725 N N . LYS A 1 95 ? 1.766 -5.150 -3.429 1.00 89.81 95 LYS A N 1
ATOM 726 C CA . LYS A 1 95 ? 0.629 -6.060 -3.201 1.00 89.81 95 LYS A CA 1
ATOM 727 C C . LYS A 1 95 ? 0.809 -6.870 -1.917 1.00 89.81 95 LYS A C 1
ATOM 729 O O . LYS A 1 95 ? -0.153 -7.034 -1.173 1.00 89.81 95 LYS A O 1
ATOM 734 N N . ILE A 1 96 ? 2.030 -7.331 -1.636 1.00 92.12 96 ILE A N 1
ATOM 735 C CA . ILE A 1 96 ? 2.349 -8.091 -0.418 1.00 92.12 96 ILE A CA 1
ATOM 736 C C . ILE A 1 96 ? 2.140 -7.217 0.822 1.00 92.12 96 ILE A C 1
ATOM 738 O O . ILE A 1 96 ? 1.404 -7.599 1.729 1.00 92.12 96 ILE A O 1
ATOM 742 N N . VAL A 1 97 ? 2.729 -6.018 0.847 1.00 93.69 97 VAL A N 1
ATOM 743 C CA . VAL A 1 97 ? 2.605 -5.087 1.979 1.00 93.69 97 VAL A CA 1
ATOM 744 C C . VAL A 1 97 ? 1.155 -4.638 2.168 1.00 93.69 97 VAL A C 1
ATOM 746 O O . VAL A 1 97 ? 0.660 -4.624 3.297 1.00 93.69 97 VAL A O 1
ATOM 749 N N . GLY A 1 98 ? 0.440 -4.334 1.082 1.00 91.94 98 GLY A N 1
ATOM 750 C CA . GLY A 1 98 ? -0.983 -3.994 1.127 1.00 91.94 98 GLY A CA 1
ATOM 751 C C . GLY A 1 98 ? -1.837 -5.140 1.676 1.00 91.94 98 GLY A C 1
ATOM 752 O O . GLY A 1 98 ? -2.653 -4.926 2.571 1.00 91.94 98 GLY A O 1
ATOM 753 N N . GLY A 1 99 ? -1.593 -6.370 1.217 1.00 94.12 99 GLY A N 1
ATOM 754 C CA . GLY A 1 99 ? -2.273 -7.573 1.697 1.00 94.12 99 GLY A CA 1
ATOM 755 C C . GLY A 1 99 ? -2.011 -7.858 3.177 1.00 94.12 99 GLY A C 1
ATOM 756 O O . GLY A 1 99 ? -2.953 -8.107 3.928 1.00 94.12 99 GLY A O 1
ATOM 757 N N . LEU A 1 100 ? -0.759 -7.743 3.630 1.00 94.19 100 LEU A N 1
ATOM 758 C CA . LEU A 1 100 ? -0.399 -7.873 5.047 1.00 94.19 100 LEU A CA 1
ATOM 759 C C . LEU A 1 100 ? -1.063 -6.795 5.905 1.00 94.19 100 LEU A C 1
ATOM 761 O O . LEU A 1 100 ? -1.546 -7.080 6.999 1.00 94.19 100 LEU A O 1
ATOM 765 N N . THR A 1 101 ? -1.130 -5.564 5.403 1.00 94.44 101 THR A N 1
ATOM 766 C CA . THR A 1 101 ? -1.782 -4.446 6.094 1.00 94.44 101 THR A CA 1
ATOM 767 C C . THR A 1 101 ? -3.289 -4.679 6.224 1.00 94.44 101 THR A C 1
ATOM 769 O O . THR A 1 101 ? -3.855 -4.488 7.301 1.00 94.44 101 THR A O 1
ATOM 772 N N . LEU A 1 102 ? -3.942 -5.156 5.161 1.00 94.62 102 LEU A N 1
ATOM 773 C CA . LEU A 1 102 ? -5.350 -5.549 5.198 1.00 94.62 102 LEU A CA 1
ATOM 774 C C . LEU A 1 102 ? -5.578 -6.707 6.181 1.00 94.62 102 LEU A C 1
ATOM 776 O O . LEU A 1 102 ? -6.500 -6.652 6.996 1.00 94.62 102 LEU A O 1
ATOM 780 N N . LEU A 1 103 ? -4.713 -7.725 6.157 1.00 94.06 103 LEU A N 1
ATOM 781 C CA . LEU A 1 103 ? -4.766 -8.848 7.091 1.00 94.06 103 LEU A CA 1
ATOM 782 C C . LEU A 1 103 ? -4.641 -8.372 8.544 1.00 94.06 103 LEU A C 1
ATOM 784 O O . LEU A 1 103 ? -5.401 -8.821 9.398 1.00 94.06 103 LEU A O 1
ATOM 788 N N . ALA A 1 104 ? -3.755 -7.414 8.821 1.00 92.75 104 ALA A N 1
ATOM 789 C CA . ALA A 1 104 ? -3.606 -6.810 10.142 1.00 92.75 104 ALA A CA 1
ATOM 790 C C . ALA A 1 104 ? -4.921 -6.191 10.648 1.00 92.75 104 ALA A C 1
ATOM 792 O O . ALA A 1 104 ? -5.299 -6.371 11.809 1.00 92.75 104 ALA A O 1
ATOM 793 N N . ILE A 1 105 ? -5.649 -5.490 9.772 1.00 92.31 105 ILE A N 1
ATOM 794 C CA . ILE A 1 105 ? -6.961 -4.908 10.089 1.00 92.31 105 ILE A CA 1
ATOM 795 C C . ILE A 1 105 ? -7.989 -6.008 10.372 1.00 92.31 105 ILE A C 1
ATOM 797 O O . ILE A 1 105 ? -8.711 -5.921 11.367 1.00 92.31 105 ILE A O 1
ATOM 801 N N . ILE A 1 106 ? -8.042 -7.047 9.533 1.00 91.56 106 ILE A N 1
ATOM 802 C CA . ILE A 1 106 ? -8.973 -8.174 9.692 1.00 91.56 106 ILE A CA 1
ATOM 803 C C . ILE A 1 106 ? -8.709 -8.911 11.012 1.00 91.56 106 ILE A C 1
ATOM 805 O O . ILE A 1 106 ? -9.637 -9.143 11.785 1.00 91.56 106 ILE A O 1
ATOM 809 N N . LEU A 1 107 ? -7.450 -9.220 11.327 1.00 90.75 107 LEU A N 1
ATOM 810 C CA . LEU A 1 107 ? -7.072 -9.860 12.591 1.00 90.75 107 LEU A CA 1
ATOM 811 C C . LEU A 1 107 ? -7.457 -8.990 13.790 1.00 90.75 107 LEU A C 1
ATOM 813 O O . LEU A 1 107 ? -8.057 -9.470 14.752 1.00 90.75 107 LEU A O 1
ATOM 817 N N . ARG A 1 108 ? -7.189 -7.682 13.714 1.00 87.81 108 ARG A N 1
ATOM 818 C CA . ARG A 1 108 ? -7.583 -6.739 14.764 1.00 87.81 108 ARG A CA 1
ATOM 819 C C . ARG A 1 108 ? -9.098 -6.697 14.949 1.00 87.81 108 ARG A C 1
ATOM 821 O O . ARG A 1 108 ? -9.560 -6.560 16.081 1.00 87.81 108 ARG A O 1
ATOM 828 N N . TYR A 1 109 ? -9.875 -6.831 13.883 1.00 87.06 109 TYR A N 1
ATOM 829 C CA . TYR A 1 109 ? -11.331 -6.904 13.962 1.00 87.06 109 TYR A CA 1
ATOM 830 C C . TYR A 1 109 ? -11.843 -8.166 14.622 1.00 87.06 109 TYR A C 1
ATOM 832 O O . TYR A 1 109 ? -12.733 -8.076 15.461 1.00 87.06 109 TYR A O 1
ATOM 840 N N . ILE A 1 110 ? -11.278 -9.322 14.285 1.00 87.69 110 ILE A N 1
ATOM 841 C CA . ILE A 1 110 ? -11.673 -10.588 14.906 1.00 87.69 110 ILE A CA 1
ATOM 842 C C . ILE A 1 110 ? -11.487 -10.495 16.429 1.00 87.69 110 ILE A C 1
ATOM 844 O O . ILE A 1 110 ? -12.379 -10.888 17.178 1.00 87.69 110 ILE A O 1
ATOM 848 N N . THR A 1 111 ? -10.391 -9.875 16.879 1.00 86.50 111 THR A N 1
ATOM 849 C CA . THR A 1 111 ? -10.078 -9.711 18.306 1.00 86.50 111 THR A CA 1
ATOM 850 C C . THR A 1 111 ? -10.879 -8.602 18.993 1.00 86.50 111 THR A C 1
ATOM 852 O O . THR A 1 111 ? -11.317 -8.769 20.126 1.00 86.50 111 THR A O 1
ATOM 855 N N . THR A 1 112 ? -11.056 -7.442 18.352 1.00 87.44 112 THR A N 1
ATOM 856 C CA . THR A 1 112 ? -11.606 -6.241 19.019 1.00 87.44 112 THR A CA 1
ATOM 857 C C . THR A 1 112 ? -13.039 -5.898 18.627 1.00 87.44 112 THR A C 1
ATOM 859 O O . THR A 1 112 ? -13.659 -5.073 19.293 1.00 87.44 112 THR A O 1
ATOM 862 N N . ARG A 1 113 ? -13.554 -6.474 17.533 1.00 82.19 113 ARG A N 1
ATOM 863 C CA . ARG A 1 113 ? -14.838 -6.151 16.880 1.00 82.19 113 ARG A CA 1
ATOM 864 C C . ARG A 1 113 ? -15.018 -4.671 16.514 1.00 82.19 113 ARG A C 1
ATOM 866 O O . ARG A 1 113 ? -16.126 -4.233 16.227 1.00 82.19 113 ARG A O 1
ATOM 873 N N . LYS A 1 114 ? -13.928 -3.897 16.477 1.00 76.62 114 LYS A N 1
ATOM 874 C CA . LYS A 1 114 ? -13.927 -2.462 16.165 1.00 76.62 114 LYS A CA 1
ATOM 875 C C . LYS A 1 114 ? -13.361 -2.224 14.766 1.00 76.62 114 LYS A C 1
ATOM 877 O O . LYS A 1 114 ? -12.153 -2.071 14.601 1.00 76.62 114 LYS A O 1
ATOM 882 N N . ILE A 1 115 ? -14.241 -2.171 13.769 1.00 77.75 115 ILE A N 1
ATOM 883 C CA . ILE A 1 115 ? -13.947 -1.671 12.418 1.00 77.75 115 ILE A CA 1
ATOM 884 C C . ILE A 1 115 ? -14.953 -0.578 12.083 1.00 77.75 115 ILE A C 1
ATOM 886 O O . ILE A 1 115 ? -16.121 -0.656 12.455 1.00 77.75 115 ILE A O 1
ATOM 890 N N . VAL A 1 116 ? -14.488 0.431 11.353 1.00 75.94 116 VAL A N 1
ATOM 891 C CA . VAL A 1 116 ? -15.366 1.395 10.696 1.00 75.94 116 VAL A CA 1
ATOM 892 C C . VAL A 1 116 ? -15.912 0.711 9.449 1.00 75.94 116 VAL A C 1
ATOM 894 O O . VAL A 1 116 ? -15.298 0.727 8.383 1.00 75.94 116 VAL A O 1
ATOM 897 N N . PHE A 1 117 ? -17.033 0.020 9.631 1.00 74.25 117 PHE A N 1
ATOM 898 C CA . PHE A 1 117 ? -17.828 -0.579 8.568 1.00 74.25 117 PHE A CA 1
ATOM 899 C C . PHE A 1 117 ? -19.190 0.116 8.582 1.00 74.25 117 PHE A C 1
ATOM 901 O O . PHE A 1 117 ? -19.748 0.332 9.654 1.00 74.25 117 PHE A O 1
ATOM 908 N N . GLY A 1 118 ? -19.714 0.497 7.415 1.00 74.50 118 GLY A N 1
ATOM 909 C CA . GLY A 1 118 ? -21.045 1.114 7.319 1.00 74.50 118 GLY A CA 1
ATOM 910 C C . GLY A 1 118 ? -21.091 2.646 7.300 1.00 74.50 118 GLY A C 1
ATOM 911 O O . GLY A 1 118 ? -22.177 3.212 7.391 1.00 74.50 118 GLY A O 1
ATOM 912 N N . ASN A 1 119 ? -19.961 3.340 7.116 1.00 86.12 119 ASN A N 1
ATOM 913 C CA . ASN A 1 119 ? -20.019 4.755 6.728 1.00 86.12 119 ASN A CA 1
ATOM 914 C C . ASN A 1 119 ? -20.806 4.893 5.416 1.00 86.12 119 ASN A C 1
ATOM 916 O O . ASN A 1 119 ? -20.621 4.089 4.498 1.00 86.12 119 ASN A O 1
ATOM 920 N N . ARG A 1 120 ? -21.640 5.935 5.302 1.00 91.44 120 ARG A N 1
ATOM 921 C CA . ARG A 1 120 ? -22.485 6.177 4.117 1.00 91.44 120 ARG A CA 1
ATOM 922 C C . ARG A 1 120 ? -21.673 6.152 2.820 1.00 91.44 120 ARG A C 1
ATOM 924 O O . ARG A 1 120 ? -22.113 5.580 1.834 1.00 91.44 120 ARG A O 1
ATOM 931 N N . GLN A 1 121 ? -20.466 6.707 2.846 1.00 92.31 121 GLN A N 1
ATOM 932 C CA . GLN A 1 121 ? -19.531 6.733 1.723 1.00 92.31 121 GLN A CA 1
ATOM 933 C C . GLN A 1 121 ? -19.094 5.321 1.308 1.00 92.31 121 GLN A C 1
ATOM 935 O O . GLN A 1 121 ? -19.124 5.001 0.126 1.00 92.31 121 GLN A O 1
ATOM 940 N N . MET A 1 122 ? -18.761 4.451 2.269 1.00 91.88 122 MET A N 1
ATOM 941 C CA . MET A 1 122 ? -18.405 3.054 1.989 1.00 91.88 122 MET A CA 1
ATOM 942 C C . MET A 1 122 ? -19.586 2.293 1.377 1.00 91.88 122 MET A C 1
ATOM 944 O O . MET A 1 122 ? -19.404 1.542 0.426 1.00 91.88 122 MET A O 1
ATOM 948 N N . LEU A 1 123 ? -20.802 2.506 1.893 1.00 93.50 123 LEU A N 1
ATOM 949 C CA . LEU A 1 123 ? -22.010 1.871 1.358 1.00 93.50 123 LEU A CA 1
ATOM 950 C C . LEU A 1 123 ? -22.308 2.323 -0.075 1.00 93.50 123 LEU A C 1
ATOM 952 O O . LEU A 1 123 ? -22.635 1.492 -0.914 1.00 93.50 123 LEU A O 1
ATOM 956 N N . LEU A 1 124 ? -22.149 3.616 -0.369 1.00 95.12 124 LEU A N 1
ATOM 957 C CA . LEU A 1 124 ? -22.313 4.149 -1.723 1.00 95.12 124 LEU A CA 1
ATOM 958 C C . LEU A 1 124 ? -21.264 3.584 -2.688 1.00 95.12 124 LEU A C 1
ATOM 960 O O . LEU A 1 124 ? -21.615 3.201 -3.799 1.00 95.12 124 LEU A O 1
ATOM 964 N N . LEU A 1 125 ? -20.004 3.471 -2.258 1.00 95.06 125 LEU A N 1
ATOM 965 C CA . LEU A 1 125 ? -18.948 2.850 -3.063 1.00 95.06 125 LEU A CA 1
ATOM 966 C C . LEU A 1 125 ? -19.235 1.371 -3.343 1.00 95.06 125 LEU A C 1
ATOM 968 O O . LEU A 1 125 ? -19.060 0.919 -4.471 1.00 95.06 125 LEU A O 1
ATOM 972 N N . LEU A 1 126 ? -19.715 0.623 -2.346 1.00 95.00 126 LEU A N 1
ATOM 973 C CA . LEU A 1 126 ? -20.111 -0.776 -2.522 1.00 95.00 126 LEU A CA 1
ATOM 974 C C . LEU A 1 126 ? -21.335 -0.922 -3.432 1.00 95.00 126 LEU A C 1
ATOM 976 O O . LEU A 1 126 ? -21.370 -1.834 -4.253 1.00 95.00 126 LEU A O 1
ATOM 980 N N . ALA A 1 127 ? -22.316 -0.023 -3.322 1.00 96.19 127 ALA A N 1
ATOM 981 C CA . ALA A 1 127 ? -23.467 0.001 -4.219 1.00 96.19 127 ALA A CA 1
ATOM 982 C C . ALA A 1 127 ? -23.030 0.278 -5.664 1.00 96.19 127 ALA A C 1
ATOM 984 O O . ALA A 1 127 ? -23.458 -0.420 -6.580 1.00 96.19 127 ALA A O 1
ATOM 985 N N . PHE A 1 128 ? -22.118 1.231 -5.866 1.00 97.06 128 PHE A N 1
ATOM 986 C CA . PHE A 1 128 ? -21.557 1.510 -7.183 1.00 97.06 128 PHE A CA 1
ATOM 987 C C . PHE A 1 128 ? -20.758 0.317 -7.730 1.00 97.06 128 PHE A C 1
ATOM 989 O O . PHE A 1 128 ? -20.968 -0.094 -8.869 1.00 97.06 128 PHE A O 1
ATOM 996 N N . LEU A 1 129 ? -19.932 -0.334 -6.907 1.00 97.12 129 LEU A N 1
ATOM 997 C CA . LEU A 1 129 ? -19.253 -1.573 -7.295 1.00 97.12 129 LEU A CA 1
ATOM 998 C C . LEU A 1 129 ? -20.246 -2.666 -7.708 1.00 97.12 129 LEU A C 1
ATOM 1000 O O . LEU A 1 129 ? -20.037 -3.335 -8.716 1.00 97.12 129 LEU A O 1
ATOM 1004 N N . ALA A 1 130 ? -21.340 -2.836 -6.964 1.00 97.38 130 ALA A N 1
ATOM 1005 C CA . ALA A 1 130 ? -22.377 -3.794 -7.324 1.00 97.38 130 ALA A CA 1
ATOM 1006 C C . ALA A 1 130 ? -22.988 -3.463 -8.693 1.00 97.38 130 ALA A C 1
ATOM 1008 O O . ALA A 1 130 ? -23.162 -4.366 -9.507 1.00 97.38 130 ALA A O 1
ATOM 1009 N N . THR A 1 131 ? -23.237 -2.182 -8.993 1.00 97.50 131 THR A N 1
ATOM 1010 C CA . THR A 1 131 ? -23.722 -1.778 -10.324 1.00 97.50 131 THR A CA 1
ATOM 1011 C C . THR A 1 131 ? -22.723 -2.074 -11.442 1.00 97.50 131 THR A C 1
ATOM 1013 O O . THR A 1 131 ? -23.157 -2.462 -12.524 1.00 97.50 131 THR A O 1
ATOM 1016 N N . LEU A 1 132 ? -21.410 -1.981 -11.185 1.00 96.81 132 LEU A N 1
ATOM 1017 C CA . LEU A 1 132 ? -20.383 -2.378 -12.155 1.00 96.81 132 LEU A CA 1
ATOM 1018 C C . LEU A 1 132 ? -20.446 -3.879 -12.456 1.00 96.81 132 LEU A C 1
ATOM 1020 O O . LEU A 1 132 ? -20.452 -4.268 -13.615 1.00 96.81 132 LEU A O 1
ATOM 1024 N N . PHE A 1 133 ? -20.573 -4.733 -11.437 1.00 97.50 133 PHE A N 1
ATOM 1025 C CA . PHE A 1 133 ? -20.692 -6.177 -11.667 1.00 97.50 133 PHE A CA 1
ATOM 1026 C C . PHE A 1 133 ? -22.010 -6.568 -12.345 1.00 97.50 133 PHE A C 1
ATOM 1028 O O . PHE A 1 133 ? -22.020 -7.453 -13.199 1.00 97.50 133 PHE A O 1
ATOM 1035 N N . ILE A 1 134 ? -23.114 -5.900 -11.998 1.00 97.75 134 ILE A N 1
ATOM 1036 C CA . ILE A 1 134 ? -24.428 -6.138 -12.612 1.00 97.75 134 ILE A CA 1
ATOM 1037 C C . ILE A 1 134 ? -24.439 -5.723 -14.088 1.00 97.75 134 ILE A C 1
ATOM 1039 O O . ILE A 1 134 ? -25.176 -6.323 -14.863 1.00 97.75 134 ILE A O 1
ATOM 1043 N N . SER A 1 135 ? -23.635 -4.737 -14.503 1.00 96.94 135 SER A N 1
ATOM 1044 C CA . SER A 1 135 ? -23.590 -4.287 -15.899 1.00 96.94 135 SER A CA 1
ATOM 1045 C C . SER A 1 135 ? -22.774 -5.202 -16.823 1.00 96.94 135 SER A C 1
ATOM 1047 O O . SER A 1 135 ? -22.985 -5.162 -18.034 1.00 96.94 135 SER A O 1
ATOM 1049 N N . ILE A 1 136 ? -21.900 -6.070 -16.287 1.00 97.44 136 ILE A N 1
ATOM 1050 C CA . ILE A 1 136 ? -21.018 -6.954 -17.079 1.00 97.44 136 ILE A CA 1
ATOM 1051 C C . ILE A 1 136 ? -21.784 -7.809 -18.107 1.00 97.44 136 ILE A C 1
ATOM 1053 O O . ILE A 1 136 ? -21.368 -7.813 -19.267 1.00 97.44 136 ILE A O 1
ATOM 1057 N N . PRO A 1 137 ? -22.896 -8.498 -17.766 1.00 96.56 137 PRO A N 1
ATOM 1058 C CA . PRO A 1 137 ? -23.644 -9.311 -18.730 1.00 96.56 137 PRO A CA 1
ATOM 1059 C C . PRO A 1 137 ? -24.289 -8.498 -19.859 1.00 96.56 137 PRO A C 1
ATOM 1061 O O . PRO A 1 137 ? -24.628 -9.059 -20.896 1.00 96.56 137 PRO A O 1
ATOM 1064 N N . PHE A 1 138 ? -24.469 -7.190 -19.658 1.00 96.56 138 PHE A N 1
ATOM 1065 C CA . PHE A 1 138 ? -25.056 -6.268 -20.633 1.00 96.56 138 PHE A CA 1
ATOM 1066 C C . PHE A 1 138 ? -23.994 -5.520 -21.452 1.00 96.56 138 PHE A C 1
ATOM 1068 O O . PHE A 1 138 ? -24.339 -4.718 -22.320 1.00 96.56 138 PHE A O 1
ATOM 1075 N N . SER A 1 139 ? -22.709 -5.743 -21.171 1.00 96.69 139 SER A N 1
ATOM 1076 C CA . SER A 1 139 ? -21.612 -5.059 -21.847 1.00 96.69 139 SER A CA 1
ATOM 1077 C C . SER A 1 139 ? -21.288 -5.686 -23.201 1.00 96.69 139 SER A C 1
ATOM 1079 O O . SER A 1 139 ? -21.308 -6.905 -23.363 1.00 96.69 139 SER A O 1
ATOM 1081 N N . TYR A 1 140 ? -20.898 -4.843 -24.159 1.00 96.88 140 TYR A N 1
ATOM 1082 C CA . TYR A 1 140 ? -20.364 -5.272 -25.454 1.00 96.88 140 TYR A CA 1
ATOM 1083 C C . TYR A 1 140 ? -19.027 -6.027 -25.315 1.00 96.88 140 TYR A C 1
ATOM 1085 O O . TYR A 1 140 ? -18.754 -6.955 -26.074 1.00 96.88 140 TYR A O 1
ATOM 1093 N N . TRP A 1 141 ? -18.217 -5.672 -24.309 1.00 96.94 141 TRP A N 1
ATOM 1094 C CA . TRP A 1 141 ? -16.970 -6.363 -23.960 1.00 96.94 141 TRP A CA 1
ATOM 1095 C C . TRP A 1 141 ? -16.964 -6.787 -22.485 1.00 96.94 141 TRP A C 1
ATOM 1097 O O . TRP A 1 141 ? -16.429 -6.078 -21.622 1.00 96.94 141 TRP A O 1
ATOM 1107 N N . PRO A 1 142 ? -17.537 -7.967 -22.174 1.00 94.81 142 PRO A N 1
ATOM 1108 C CA . PRO A 1 142 ? -17.643 -8.456 -20.802 1.00 94.81 142 PRO A CA 1
ATOM 1109 C C . PRO A 1 142 ? -16.291 -8.681 -20.117 1.00 94.81 142 PRO A C 1
ATOM 1111 O O . PRO A 1 142 ? -16.165 -8.410 -18.926 1.00 94.81 142 PRO A O 1
ATOM 1114 N N . SER A 1 143 ? -15.270 -9.139 -20.852 1.00 95.69 143 SER A N 1
ATOM 1115 C CA . SER A 1 143 ? -13.932 -9.401 -20.298 1.00 95.69 143 SER A CA 1
ATOM 1116 C C . SER A 1 143 ? -13.262 -8.130 -19.782 1.00 95.69 143 SER A C 1
ATOM 1118 O O . SER A 1 143 ? -12.780 -8.103 -18.652 1.00 95.69 143 SER A O 1
ATOM 1120 N N . GLU A 1 144 ? -13.290 -7.065 -20.582 1.00 94.06 144 GLU A N 1
ATOM 1121 C CA . GLU A 1 144 ? -12.712 -5.770 -20.216 1.00 94.06 144 GLU A CA 1
ATOM 1122 C C . GLU A 1 144 ? -13.506 -5.118 -19.080 1.00 94.06 144 GLU A C 1
ATOM 1124 O O . GLU A 1 144 ? -12.951 -4.608 -18.111 1.00 94.06 144 GLU A O 1
ATOM 1129 N N . SER A 1 145 ? -14.834 -5.231 -19.137 1.00 95.75 145 SER A N 1
ATOM 1130 C CA . SER A 1 145 ? -15.720 -4.704 -18.093 1.00 95.75 145 SER A CA 1
ATOM 1131 C C . SER A 1 145 ? -15.477 -5.386 -16.742 1.00 95.75 145 SER A C 1
ATOM 1133 O O . SER A 1 145 ? -15.501 -4.737 -15.693 1.00 95.75 145 SER A O 1
ATOM 1135 N N . LEU A 1 146 ? -15.199 -6.692 -16.757 1.00 96.56 146 LEU A N 1
ATOM 1136 C CA . LEU A 1 146 ? -14.811 -7.449 -15.572 1.00 96.56 146 LEU A CA 1
ATOM 1137 C C . LEU A 1 146 ? -13.440 -7.010 -15.043 1.00 96.56 146 LEU A C 1
ATOM 1139 O O . LEU A 1 146 ? -13.302 -6.832 -13.833 1.00 96.56 146 LEU A O 1
ATOM 1143 N N . ALA A 1 147 ? -12.453 -6.788 -15.917 1.00 94.50 147 ALA A N 1
ATOM 1144 C CA . ALA A 1 147 ? -11.133 -6.294 -15.521 1.00 94.50 147 ALA A CA 1
ATOM 1145 C C . ALA A 1 147 ? -11.229 -4.931 -14.812 1.00 94.50 147 ALA A C 1
ATOM 1147 O O . ALA A 1 147 ? -10.758 -4.793 -13.682 1.00 94.50 147 ALA A O 1
ATOM 1148 N N . ILE A 1 148 ? -11.959 -3.979 -15.401 1.00 92.81 148 ILE A N 1
ATOM 1149 C CA . ILE A 1 148 ? -12.210 -2.650 -14.819 1.00 92.81 148 ILE A CA 1
ATOM 1150 C C . ILE A 1 148 ? -12.943 -2.759 -13.474 1.00 92.81 148 ILE A C 1
ATOM 1152 O O . ILE A 1 148 ? -12.597 -2.073 -12.511 1.00 92.81 148 ILE A O 1
ATOM 1156 N N . SER A 1 149 ? -13.934 -3.649 -13.368 1.00 95.75 149 SER A N 1
ATOM 1157 C CA . SER A 1 149 ? -14.671 -3.872 -12.114 1.00 95.75 149 SER A CA 1
ATOM 1158 C C . SER A 1 149 ? -13.762 -4.413 -11.002 1.00 95.75 149 SER A C 1
ATOM 1160 O O . SER A 1 149 ? -13.866 -3.996 -9.845 1.00 95.75 149 SER A O 1
ATOM 1162 N N . ILE A 1 150 ? -12.834 -5.313 -11.343 1.00 95.44 150 ILE A N 1
ATOM 1163 C CA . ILE A 1 150 ? -11.821 -5.830 -10.413 1.00 95.44 150 ILE A CA 1
ATOM 1164 C C . ILE A 1 150 ? -10.828 -4.732 -10.017 1.00 95.44 150 ILE A C 1
ATOM 1166 O O . ILE A 1 150 ? -10.447 -4.647 -8.848 1.00 95.44 150 ILE A O 1
ATOM 1170 N N . ASP A 1 151 ? -10.417 -3.876 -10.949 1.00 90.62 151 ASP A N 1
ATOM 1171 C CA . ASP A 1 151 ? -9.546 -2.741 -10.641 1.00 90.62 151 ASP A CA 1
ATOM 1172 C C . ASP A 1 151 ? -10.228 -1.748 -9.700 1.00 90.62 151 ASP A C 1
ATOM 1174 O O . ASP A 1 151 ? -9.630 -1.317 -8.710 1.00 90.62 151 ASP A O 1
ATOM 1178 N N . PHE A 1 152 ? -11.518 -1.485 -9.904 1.00 93.56 152 PHE A N 1
ATOM 1179 C CA . PHE A 1 152 ? -12.301 -0.658 -8.995 1.00 93.56 152 PHE A CA 1
ATOM 1180 C C . PHE A 1 152 ? -12.455 -1.289 -7.599 1.00 93.56 152 PHE A C 1
ATOM 1182 O O . PHE A 1 152 ? -12.356 -0.596 -6.582 1.00 93.56 152 PHE A O 1
ATOM 1189 N N . LEU A 1 153 ? -12.607 -2.616 -7.507 1.00 95.12 153 LEU A N 1
ATOM 1190 C CA . LEU A 1 153 ? -12.605 -3.325 -6.222 1.00 95.12 153 LEU A CA 1
ATOM 1191 C C . LEU A 1 153 ? -11.298 -3.091 -5.441 1.00 95.12 153 LEU A C 1
ATOM 1193 O O . LEU A 1 153 ? -11.344 -2.916 -4.221 1.00 95.12 153 LEU A O 1
ATOM 1197 N N . LYS A 1 154 ? -10.138 -3.024 -6.112 1.00 91.38 154 LYS A N 1
ATOM 1198 C CA . LYS A 1 154 ? -8.854 -2.711 -5.451 1.00 91.38 154 LYS A CA 1
ATOM 1199 C C . LYS A 1 154 ? -8.878 -1.322 -4.805 1.00 91.38 154 LYS A C 1
ATOM 1201 O O . LYS A 1 154 ? -8.389 -1.173 -3.685 1.00 91.38 154 LYS A O 1
ATOM 1206 N N . ILE A 1 155 ? -9.496 -0.334 -5.459 1.00 91.69 155 ILE A N 1
ATOM 1207 C CA . ILE A 1 155 ? -9.672 1.024 -4.917 1.00 91.69 155 ILE A CA 1
ATOM 1208 C C . ILE A 1 155 ? -10.533 0.988 -3.648 1.00 91.69 155 ILE A C 1
ATOM 1210 O O . ILE A 1 155 ? -10.187 1.617 -2.648 1.00 91.69 155 ILE A O 1
ATOM 1214 N N . ILE A 1 156 ? -11.612 0.200 -3.640 1.00 93.94 156 ILE A N 1
ATOM 1215 C CA . ILE A 1 156 ? -12.470 0.035 -2.455 1.00 93.94 156 ILE A CA 1
ATOM 1216 C C . ILE A 1 156 ? -11.716 -0.634 -1.306 1.00 93.94 156 ILE A C 1
ATOM 1218 O O . ILE A 1 156 ? -11.828 -0.192 -0.162 1.00 93.94 156 ILE A O 1
ATOM 1222 N N . ILE A 1 157 ? -10.924 -1.672 -1.587 1.00 93.56 157 ILE A N 1
ATOM 1223 C CA . ILE A 1 157 ? -10.093 -2.342 -0.577 1.00 93.56 157 ILE A CA 1
ATOM 1224 C C . ILE A 1 157 ? -9.078 -1.359 0.020 1.00 93.56 157 ILE A C 1
ATOM 1226 O O . ILE A 1 157 ? -8.894 -1.321 1.242 1.00 93.56 157 ILE A O 1
ATOM 1230 N N . PHE A 1 158 ? -8.446 -0.535 -0.819 1.00 92.00 158 PHE A N 1
ATOM 1231 C CA . PHE A 1 158 ? -7.539 0.512 -0.362 1.00 92.00 158 PHE A CA 1
ATOM 1232 C C . PHE A 1 158 ? -8.262 1.544 0.511 1.00 92.00 158 PHE A C 1
ATOM 1234 O O . PHE A 1 158 ? -7.821 1.805 1.629 1.00 92.00 158 PHE A O 1
ATOM 1241 N N . TYR A 1 159 ? -9.405 2.068 0.063 1.00 92.38 159 TYR A N 1
ATOM 1242 C CA . TYR A 1 159 ? -10.215 3.016 0.832 1.00 92.38 159 TYR A CA 1
ATOM 1243 C C . TYR A 1 159 ? -10.637 2.444 2.192 1.00 92.38 159 TYR A C 1
ATOM 1245 O O . TYR A 1 159 ? -10.482 3.092 3.230 1.00 92.38 159 TYR A O 1
ATOM 1253 N N . PHE A 1 160 ? -11.110 1.197 2.210 1.00 93.56 160 PHE A N 1
ATOM 1254 C CA . PHE A 1 160 ? -11.472 0.490 3.432 1.00 93.56 160 PHE A CA 1
ATOM 1255 C C . PHE A 1 160 ? -10.292 0.383 4.404 1.00 93.56 160 PHE A C 1
ATOM 1257 O O . PHE A 1 160 ? -10.435 0.676 5.595 1.00 93.56 160 PHE A O 1
ATOM 1264 N N . THR A 1 161 ? -9.122 -0.000 3.890 1.00 92.81 161 THR A N 1
ATOM 1265 C CA . THR A 1 161 ? -7.871 -0.090 4.653 1.00 92.81 161 THR A CA 1
ATOM 1266 C C . THR A 1 161 ? -7.500 1.273 5.235 1.00 92.81 161 THR A C 1
ATOM 1268 O O . THR A 1 161 ? -7.249 1.403 6.434 1.00 92.81 161 THR A O 1
ATOM 1271 N N . PHE A 1 162 ? -7.555 2.309 4.402 1.00 92.69 162 PHE A N 1
ATOM 1272 C CA . PHE A 1 162 ? -7.214 3.681 4.744 1.00 92.69 162 PHE A CA 1
ATOM 1273 C C . PHE A 1 162 ? -8.080 4.230 5.884 1.00 92.69 162 PHE A C 1
ATOM 1275 O O . PHE A 1 162 ? -7.552 4.635 6.918 1.00 92.69 162 PHE A O 1
ATOM 1282 N N . VAL A 1 163 ? -9.410 4.167 5.765 1.00 91.94 163 VAL A N 1
ATOM 1283 C CA . VAL A 1 163 ? -10.346 4.680 6.788 1.00 91.94 163 VAL A CA 1
ATOM 1284 C C . VAL A 1 163 ? -10.249 3.899 8.106 1.00 91.94 163 VAL A C 1
ATOM 1286 O O . VAL A 1 163 ? -10.507 4.428 9.194 1.00 91.94 163 VAL A O 1
ATOM 1289 N N . ASN A 1 164 ? -9.858 2.624 8.051 1.00 92.31 164 ASN A N 1
ATOM 1290 C CA . ASN A 1 164 ? -9.676 1.811 9.252 1.00 92.31 164 ASN A CA 1
ATOM 1291 C C . ASN A 1 164 ? -8.357 2.065 9.983 1.00 92.31 164 ASN A C 1
ATOM 1293 O O . ASN A 1 164 ? -8.289 1.829 11.192 1.00 92.31 164 ASN A O 1
ATOM 1297 N N . ILE A 1 165 ? -7.356 2.602 9.293 1.00 92.88 165 ILE A N 1
ATOM 1298 C CA . ILE A 1 165 ? -6.039 2.907 9.850 1.00 92.88 165 ILE A CA 1
ATOM 1299 C C . ILE A 1 165 ? -5.933 4.376 10.272 1.00 92.88 165 ILE A C 1
ATOM 1301 O O . ILE A 1 165 ? -5.497 4.665 11.387 1.00 92.88 165 ILE A O 1
ATOM 1305 N N . ILE A 1 166 ? -6.378 5.300 9.425 1.00 92.06 166 ILE A N 1
ATOM 1306 C CA . ILE A 1 166 ? -6.267 6.739 9.658 1.00 92.06 166 ILE A CA 1
ATOM 1307 C C . ILE A 1 166 ? -7.371 7.194 10.612 1.00 92.06 166 ILE A C 1
ATOM 1309 O O . ILE A 1 166 ? -8.547 7.244 10.256 1.00 92.06 166 ILE A O 1
ATOM 1313 N N . LYS A 1 167 ? -6.985 7.500 11.855 1.00 89.50 167 LYS A N 1
ATOM 1314 C CA . LYS A 1 167 ? -7.902 7.930 12.930 1.00 89.50 167 LYS A CA 1
ATOM 1315 C C . LYS A 1 167 ? -7.696 9.368 13.400 1.00 89.50 167 LYS A C 1
ATOM 1317 O O . LYS A 1 167 ? -8.481 9.845 14.211 1.00 89.50 167 LYS A O 1
ATOM 1322 N N . SER A 1 168 ? -6.662 10.051 12.917 1.00 90.31 168 SER A N 1
ATOM 1323 C CA . SER A 1 168 ? -6.334 11.421 13.312 1.00 90.31 168 SER A CA 1
ATOM 1324 C C . SER A 1 168 ? -5.951 12.270 12.104 1.00 90.31 168 SER A C 1
ATOM 1326 O O . SER A 1 168 ? -5.433 11.758 11.109 1.00 90.31 168 SER A O 1
ATOM 1328 N N . LEU A 1 169 ? -6.145 13.586 12.229 1.00 87.88 169 LEU A N 1
ATOM 1329 C CA . LEU A 1 169 ? -5.678 14.564 11.240 1.00 87.88 169 LEU A CA 1
ATOM 1330 C C . LEU A 1 169 ? -4.155 14.503 11.071 1.00 87.88 169 LEU A C 1
ATOM 1332 O O . LEU A 1 169 ? -3.659 14.609 9.957 1.00 87.88 169 LEU A O 1
ATOM 1336 N N . SER A 1 170 ? -3.410 14.245 12.151 1.00 88.56 170 SER A N 1
ATOM 1337 C CA . SER A 1 170 ? -1.954 14.076 12.087 1.00 88.56 170 SER A CA 1
ATOM 1338 C C . SER A 1 170 ? -1.538 12.903 11.196 1.00 88.56 170 SER A C 1
ATOM 1340 O O . SER A 1 170 ? -0.664 13.064 10.352 1.00 88.56 170 SER A O 1
ATOM 1342 N N . ALA A 1 171 ? -2.197 11.747 11.325 1.00 89.69 171 ALA A N 1
ATOM 1343 C CA . ALA A 1 171 ? -1.938 10.577 10.490 1.00 89.69 171 ALA A CA 1
ATOM 1344 C C . ALA A 1 171 ? -2.272 10.847 9.015 1.00 89.69 171 ALA A C 1
ATOM 1346 O O . ALA A 1 171 ? -1.503 10.483 8.125 1.00 89.69 171 ALA A O 1
ATOM 1347 N N . LEU A 1 172 ? -3.399 11.520 8.768 1.00 89.44 172 LEU A N 1
ATOM 1348 C CA . LEU A 1 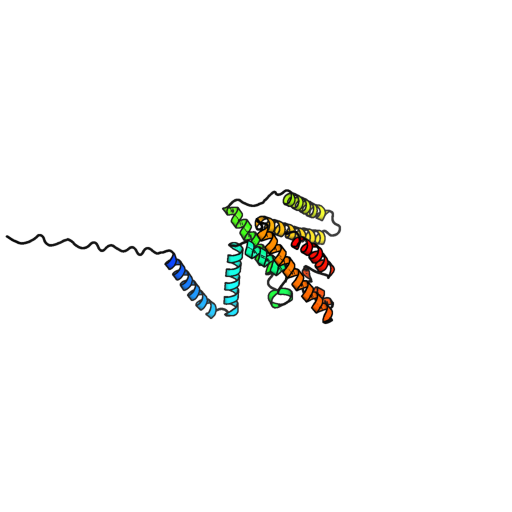172 ? -3.828 11.904 7.428 1.00 89.44 172 LEU A CA 1
ATOM 1349 C C . LEU A 1 172 ? -2.836 12.877 6.775 1.00 89.44 172 LEU A C 1
ATOM 1351 O O . LEU A 1 172 ? -2.440 12.666 5.628 1.00 89.44 172 LEU A O 1
ATOM 1355 N N . ARG A 1 173 ? -2.359 13.876 7.527 1.00 88.06 173 ARG A N 1
ATOM 1356 C CA . ARG A 1 173 ? -1.313 14.811 7.098 1.00 88.06 173 ARG A CA 1
ATOM 1357 C C . ARG A 1 173 ? -0.016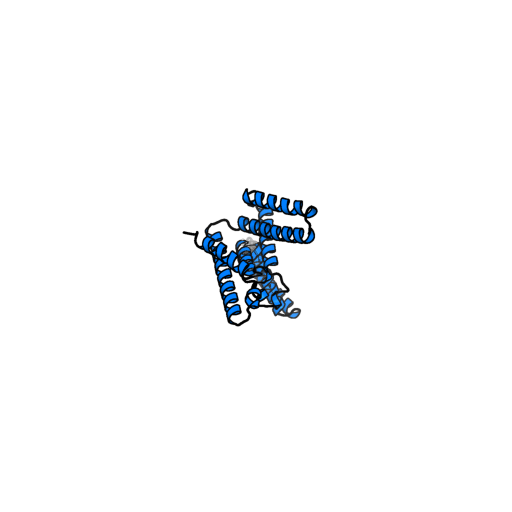 14.082 6.761 1.00 88.06 173 ARG A C 1
ATOM 1359 O O . ARG A 1 173 ? 0.561 14.340 5.712 1.00 88.06 173 ARG A O 1
ATOM 1366 N N . THR A 1 174 ? 0.434 13.155 7.608 1.00 89.56 174 THR A N 1
ATOM 1367 C CA . THR A 1 174 ? 1.653 12.376 7.348 1.00 89.56 174 THR A CA 1
ATOM 1368 C C . THR A 1 174 ? 1.552 11.594 6.041 1.00 89.56 174 THR A C 1
ATOM 1370 O O . THR A 1 174 ? 2.452 11.696 5.214 1.00 89.56 174 THR A O 1
ATOM 1373 N N . ILE A 1 175 ? 0.460 10.856 5.814 1.00 90.12 175 ILE A N 1
ATOM 1374 C CA . ILE A 1 175 ? 0.292 10.094 4.567 1.00 90.12 175 ILE A CA 1
ATOM 1375 C C . ILE A 1 175 ? 0.182 11.019 3.351 1.00 90.12 175 ILE A C 1
ATOM 1377 O O . ILE A 1 175 ? 0.794 10.736 2.325 1.00 90.12 175 ILE A O 1
ATOM 1381 N N . SER A 1 176 ? -0.537 12.137 3.472 1.00 88.31 176 SER A N 1
ATOM 1382 C CA . SER A 1 176 ? -0.684 13.111 2.382 1.00 88.31 176 SER A CA 1
ATOM 1383 C C . SER A 1 176 ? 0.660 13.735 1.996 1.00 88.31 176 SER A C 1
ATOM 1385 O O . SER A 1 176 ? 0.978 13.824 0.815 1.00 88.31 176 SER A O 1
ATOM 1387 N N . LEU A 1 177 ? 1.492 14.093 2.981 1.00 88.75 177 LEU A N 1
ATOM 1388 C CA . LEU A 1 177 ? 2.847 14.595 2.742 1.00 88.75 177 LEU A CA 1
ATOM 1389 C C . LEU A 1 177 ? 3.744 13.537 2.097 1.00 88.75 177 LEU A C 1
ATOM 1391 O O . LEU A 1 177 ? 4.490 13.854 1.178 1.00 88.75 177 LEU A O 1
ATOM 1395 N N . ILE A 1 178 ? 3.662 12.281 2.541 1.00 89.88 178 ILE A N 1
ATOM 1396 C CA . ILE A 1 178 ? 4.435 11.180 1.950 1.00 89.88 178 ILE A CA 1
ATOM 1397 C C . ILE A 1 178 ? 4.030 10.957 0.492 1.00 89.88 178 ILE A C 1
ATOM 1399 O O . ILE A 1 178 ? 4.904 10.816 -0.362 1.00 89.88 178 ILE A O 1
ATOM 1403 N N . ALA A 1 179 ? 2.729 10.965 0.194 1.00 87.19 179 ALA A N 1
ATOM 1404 C CA . ALA A 1 179 ? 2.230 10.876 -1.173 1.00 87.19 179 ALA A CA 1
ATOM 1405 C C . ALA A 1 179 ? 2.726 12.060 -2.019 1.00 87.19 179 ALA A C 1
ATOM 1407 O O . ALA A 1 179 ? 3.272 11.845 -3.094 1.00 87.19 179 ALA A O 1
ATOM 1408 N N . LEU A 1 180 ? 2.638 13.293 -1.509 1.00 86.88 180 LEU A N 1
ATOM 1409 C CA . LEU A 1 180 ? 3.118 14.488 -2.207 1.00 86.88 180 LEU A CA 1
ATOM 1410 C C . LEU A 1 180 ? 4.624 14.434 -2.498 1.00 86.88 180 LEU A C 1
ATOM 1412 O O . LEU A 1 180 ? 5.034 14.663 -3.631 1.00 86.88 180 LEU A O 1
ATOM 1416 N N . VAL A 1 181 ? 5.450 14.080 -1.510 1.00 88.56 181 VAL A N 1
ATOM 1417 C CA . VAL A 1 181 ? 6.900 13.915 -1.708 1.00 88.56 181 VAL A CA 1
ATOM 1418 C C . VAL A 1 181 ? 7.179 12.836 -2.752 1.00 88.56 181 VAL A C 1
ATOM 1420 O O . VAL A 1 181 ? 8.017 13.032 -3.629 1.00 88.56 181 VAL A O 1
ATOM 1423 N N . SER A 1 182 ? 6.443 11.726 -2.704 1.00 85.88 182 SER A N 1
ATOM 1424 C CA . SER A 1 182 ? 6.567 10.641 -3.680 1.00 85.88 182 SER A CA 1
ATOM 1425 C C . SER A 1 182 ? 6.247 11.114 -5.102 1.00 85.88 182 SER A C 1
ATOM 1427 O O . SER A 1 182 ? 7.008 10.845 -6.027 1.00 85.88 182 SER A O 1
ATOM 1429 N N . ILE A 1 183 ? 5.171 11.887 -5.268 1.00 82.38 183 ILE A N 1
ATOM 1430 C CA . ILE A 1 183 ? 4.771 12.483 -6.549 1.00 82.38 183 ILE A CA 1
ATOM 1431 C C . ILE A 1 183 ? 5.831 13.465 -7.057 1.00 82.38 183 ILE A C 1
ATOM 1433 O O . ILE A 1 183 ? 6.153 13.449 -8.243 1.00 82.38 183 ILE A O 1
ATOM 1437 N N . ILE A 1 184 ? 6.405 14.298 -6.182 1.00 84.38 184 ILE A N 1
ATOM 1438 C CA . ILE A 1 184 ? 7.481 15.230 -6.552 1.00 84.38 184 ILE A CA 1
ATOM 1439 C C . ILE A 1 184 ? 8.701 14.463 -7.072 1.00 84.38 184 ILE A C 1
ATOM 1441 O O . ILE A 1 184 ? 9.242 14.824 -8.115 1.00 84.38 184 ILE A O 1
ATOM 1445 N N . ILE A 1 185 ? 9.108 13.387 -6.390 1.00 84.88 185 ILE A N 1
ATOM 1446 C CA . ILE A 1 185 ? 10.238 12.547 -6.815 1.00 84.88 185 ILE A CA 1
ATOM 1447 C C . ILE A 1 185 ? 9.987 11.969 -8.212 1.00 84.88 185 ILE A C 1
ATOM 1449 O O . ILE A 1 185 ? 10.855 12.083 -9.079 1.00 84.88 185 ILE A O 1
ATOM 1453 N N . ILE A 1 186 ? 8.798 11.403 -8.447 1.00 80.19 186 ILE A N 1
ATOM 1454 C CA . ILE A 1 186 ? 8.413 10.860 -9.759 1.00 80.19 186 ILE A CA 1
ATOM 1455 C C . ILE A 1 186 ? 8.436 11.971 -10.808 1.00 80.19 186 ILE A C 1
ATOM 1457 O O . ILE A 1 186 ? 9.071 11.817 -11.841 1.00 80.19 186 ILE A O 1
ATOM 1461 N N . SER A 1 187 ? 7.843 13.128 -10.516 1.00 78.75 187 SER A N 1
ATOM 1462 C CA . SER A 1 187 ? 7.766 14.259 -11.449 1.00 78.75 187 SER A CA 1
ATOM 1463 C C . SER A 1 187 ? 9.151 14.766 -11.863 1.00 78.75 187 SER A C 1
ATOM 1465 O O . SER A 1 187 ? 9.393 15.026 -13.044 1.00 78.75 187 SER A O 1
ATOM 1467 N N . ILE A 1 188 ? 10.087 14.867 -10.912 1.00 82.56 188 ILE A N 1
ATOM 1468 C CA . ILE A 1 188 ? 11.486 15.215 -11.193 1.00 82.56 188 ILE A CA 1
ATOM 1469 C C . ILE A 1 188 ? 12.127 14.134 -12.067 1.00 82.56 188 ILE A C 1
ATOM 1471 O O . ILE A 1 188 ? 12.758 14.453 -13.073 1.00 82.56 188 ILE A O 1
ATOM 1475 N N . SER A 1 189 ? 11.944 12.859 -11.718 1.00 78.81 189 SER A N 1
ATOM 1476 C CA . SER A 1 189 ? 12.508 11.729 -12.461 1.00 78.81 189 SER A CA 1
ATOM 1477 C C . SER A 1 189 ? 12.001 11.666 -13.909 1.00 78.81 189 SER A C 1
ATOM 1479 O O . SER A 1 189 ? 12.795 11.543 -14.846 1.00 78.81 189 SER A O 1
ATOM 1481 N N . THR A 1 190 ? 10.698 11.857 -14.109 1.00 75.44 190 THR A N 1
ATOM 1482 C CA . THR A 1 190 ? 10.039 11.965 -15.414 1.00 75.44 190 THR A CA 1
ATOM 1483 C C . THR A 1 190 ? 10.581 13.148 -16.218 1.00 75.44 190 THR A C 1
ATOM 1485 O O . THR A 1 190 ? 10.907 12.998 -17.395 1.00 75.44 190 THR A O 1
ATOM 1488 N N . THR A 1 191 ? 10.755 14.311 -15.583 1.00 78.88 191 THR A N 1
ATOM 1489 C CA . THR A 1 191 ? 11.289 15.518 -16.235 1.00 78.88 191 THR A CA 1
ATOM 1490 C C . THR A 1 191 ? 12.741 15.326 -16.684 1.00 78.88 191 THR A C 1
ATOM 1492 O O . THR A 1 191 ? 13.089 15.642 -17.820 1.00 78.88 191 THR A O 1
ATOM 1495 N N . LEU A 1 192 ? 13.597 14.753 -15.832 1.00 81.50 192 LEU A N 1
ATOM 1496 C CA . LEU A 1 192 ? 14.987 14.437 -16.186 1.00 81.50 192 LEU A CA 1
ATOM 1497 C C . LEU A 1 192 ? 15.068 13.397 -17.317 1.00 81.50 192 LEU A C 1
ATOM 1499 O O . LEU A 1 192 ? 15.881 13.528 -18.236 1.00 81.50 192 LEU A O 1
ATOM 1503 N N . SER A 1 193 ? 14.193 12.390 -17.292 1.00 75.94 193 SER A N 1
ATOM 1504 C CA . SER A 1 193 ? 14.077 11.387 -18.360 1.00 75.94 193 SER A CA 1
ATOM 1505 C C . SER A 1 193 ? 13.682 12.015 -19.702 1.00 75.94 193 SER A C 1
ATOM 1507 O O . SER A 1 193 ? 14.244 11.665 -20.737 1.00 75.94 193 SER A O 1
ATOM 1509 N N . TYR A 1 194 ? 12.788 13.006 -19.689 1.00 76.00 194 TYR A N 1
ATOM 1510 C CA . TYR A 1 194 ? 12.446 13.783 -20.879 1.00 76.00 194 TYR A CA 1
ATOM 1511 C C . TYR A 1 194 ? 13.649 14.572 -21.428 1.00 76.00 194 TYR A C 1
ATOM 1513 O O . TYR A 1 194 ? 13.964 14.468 -22.614 1.00 76.00 194 TYR A O 1
ATOM 1521 N N . PHE A 1 195 ? 14.374 15.305 -20.573 1.00 81.88 195 PHE A N 1
ATOM 1522 C CA . PHE A 1 195 ? 15.535 16.107 -20.995 1.00 81.88 195 PHE A CA 1
ATOM 1523 C C . PHE A 1 195 ? 16.717 15.274 -21.504 1.00 81.88 195 PHE A C 1
ATOM 1525 O O . PHE A 1 195 ? 17.465 15.732 -22.363 1.00 81.88 195 PHE A O 1
ATOM 1532 N N . SER A 1 196 ? 16.873 14.043 -21.020 1.00 82.75 196 SER A N 1
ATOM 1533 C CA . SER A 1 196 ? 17.890 13.095 -21.500 1.00 82.75 196 SER A CA 1
ATOM 1534 C C . SER A 1 196 ? 17.560 12.458 -22.861 1.00 82.75 196 SER A C 1
ATOM 1536 O O . SER A 1 196 ? 18.278 11.570 -23.314 1.00 82.75 196 SER A O 1
ATOM 1538 N N . GLY A 1 197 ? 16.490 12.898 -23.535 1.00 74.88 197 GLY A N 1
ATOM 1539 C CA . GLY A 1 197 ? 16.065 12.373 -24.835 1.00 74.88 197 GLY A CA 1
ATOM 1540 C C . GLY A 1 197 ? 15.279 11.064 -24.742 1.00 74.88 197 GLY A C 1
ATOM 1541 O O . GLY A 1 197 ? 14.832 10.535 -25.760 1.00 74.88 197 GLY A O 1
ATOM 1542 N N . ASN A 1 198 ? 15.047 10.553 -23.531 1.00 67.25 198 ASN A N 1
ATOM 1543 C CA . ASN A 1 198 ? 14.235 9.371 -23.298 1.00 67.25 198 ASN A CA 1
ATOM 1544 C C . ASN A 1 198 ? 12.770 9.791 -23.107 1.00 67.25 198 ASN A C 1
ATOM 1546 O O . ASN A 1 198 ? 12.206 9.696 -22.020 1.00 67.25 198 ASN A O 1
ATOM 1550 N N . ALA A 1 199 ? 12.134 10.274 -24.180 1.00 56.09 199 ALA A N 1
ATOM 1551 C CA . ALA A 1 199 ? 10.743 10.748 -24.147 1.00 56.09 199 ALA A CA 1
ATOM 1552 C C . ALA A 1 199 ? 9.740 9.645 -23.745 1.00 56.09 199 ALA A C 1
ATOM 1554 O O . ALA A 1 199 ? 8.688 9.936 -23.187 1.00 56.09 199 ALA A O 1
ATOM 1555 N N . ARG A 1 200 ? 10.094 8.367 -23.959 1.00 51.19 200 ARG A N 1
ATOM 1556 C CA . ARG A 1 200 ? 9.361 7.195 -23.438 1.00 51.19 200 ARG A CA 1
ATOM 1557 C C . ARG A 1 200 ? 9.710 6.861 -21.982 1.00 51.19 200 ARG A C 1
ATOM 1559 O O . ARG A 1 200 ? 8.967 6.141 -21.329 1.00 51.19 200 ARG A O 1
ATOM 1566 N N . GLY A 1 201 ? 10.806 7.407 -21.461 1.00 46.84 201 GLY A N 1
ATOM 1567 C CA . GLY A 1 201 ? 11.231 7.331 -20.063 1.00 46.84 201 GLY A CA 1
ATOM 1568 C C . GLY A 1 201 ? 10.294 8.057 -19.096 1.00 46.84 201 GLY A C 1
ATOM 1569 O O . GLY A 1 201 ? 10.205 7.671 -17.935 1.00 46.84 201 GLY A O 1
ATOM 1570 N N . ALA A 1 202 ? 9.516 9.022 -19.598 1.00 43.06 202 ALA A N 1
ATOM 1571 C CA . ALA A 1 202 ? 8.382 9.591 -18.875 1.00 43.06 202 ALA A CA 1
ATOM 1572 C C . ALA A 1 202 ? 7.302 8.544 -18.541 1.00 43.06 202 ALA A C 1
ATOM 1574 O O . ALA A 1 202 ? 6.633 8.677 -17.524 1.00 43.06 202 ALA A O 1
ATOM 1575 N N . SER A 1 203 ? 7.206 7.480 -19.350 1.00 46.75 203 SER A N 1
ATOM 1576 C CA . SER A 1 203 ? 6.453 6.264 -19.039 1.00 46.75 203 SER A CA 1
ATOM 1577 C C . SER A 1 203 ? 7.320 5.189 -18.360 1.00 46.75 203 SER A C 1
ATOM 1579 O O . SER A 1 203 ? 6.770 4.332 -17.696 1.00 46.75 203 SER A O 1
ATOM 1581 N N . ALA A 1 204 ? 8.654 5.171 -18.459 1.00 48.50 204 ALA A N 1
ATOM 1582 C CA . ALA A 1 204 ? 9.455 4.061 -17.904 1.00 48.50 204 ALA A CA 1
ATOM 1583 C C . ALA A 1 204 ? 9.479 4.001 -16.365 1.00 48.50 204 ALA A C 1
ATOM 1585 O O . ALA A 1 204 ? 9.545 2.910 -15.807 1.00 48.50 204 ALA A O 1
ATOM 1586 N N . ILE A 1 205 ? 9.387 5.146 -15.683 1.00 50.06 205 ILE A N 1
ATOM 1587 C CA . ILE A 1 205 ? 9.208 5.215 -14.227 1.00 50.06 205 ILE A CA 1
ATOM 1588 C C . ILE A 1 205 ? 7.760 5.649 -13.996 1.00 50.06 205 ILE A C 1
ATOM 1590 O O . ILE A 1 205 ? 7.460 6.839 -13.986 1.00 50.06 205 ILE A O 1
ATOM 1594 N N . GLY A 1 206 ? 6.848 4.675 -13.909 1.00 47.62 206 GLY A N 1
ATOM 1595 C CA . GLY A 1 206 ? 5.416 4.931 -13.732 1.00 47.62 206 GLY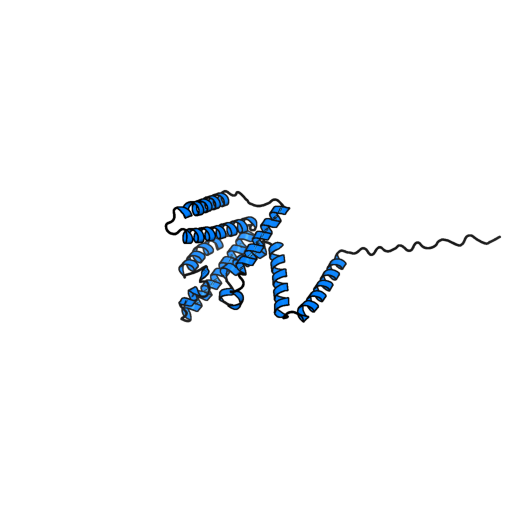 A CA 1
ATOM 1596 C C . GLY A 1 206 ? 4.450 4.230 -14.696 1.00 47.62 206 GLY A C 1
ATOM 1597 O O . GLY A 1 206 ? 3.267 4.193 -14.365 1.00 47.62 206 GLY A O 1
ATOM 1598 N N . ALA A 1 207 ? 4.908 3.594 -15.788 1.00 50.59 207 ALA A N 1
ATOM 1599 C CA . ALA A 1 207 ? 4.113 3.065 -16.928 1.00 50.59 207 ALA A CA 1
ATOM 1600 C C . ALA A 1 207 ? 2.850 2.255 -16.603 1.00 50.59 207 ALA A C 1
ATOM 1602 O O . ALA A 1 207 ? 2.008 2.062 -17.470 1.00 50.59 207 ALA A O 1
ATOM 1603 N N . GLY A 1 208 ? 2.724 1.722 -15.389 1.00 58.62 208 GLY A N 1
ATOM 1604 C CA . GLY A 1 208 ? 1.523 0.979 -14.990 1.00 58.62 208 GLY A CA 1
ATOM 1605 C C . GLY A 1 208 ? 0.470 1.788 -14.226 1.00 58.62 208 GLY A C 1
ATOM 1606 O O . GLY A 1 208 ? -0.701 1.489 -14.385 1.00 58.62 208 GLY A O 1
ATOM 1607 N N . LEU A 1 209 ? 0.848 2.760 -13.381 1.00 55.53 209 LEU A N 1
ATOM 1608 C CA . LEU A 1 209 ? -0.123 3.575 -12.613 1.00 55.53 209 LEU A CA 1
ATOM 1609 C C . LEU A 1 209 ? -0.271 4.988 -13.199 1.00 55.53 209 LEU A C 1
ATOM 1611 O O . LEU A 1 209 ? -1.270 5.654 -12.959 1.00 55.53 209 LEU A O 1
ATOM 1615 N N . TYR A 1 210 ? 0.743 5.417 -13.947 1.00 60.56 210 TYR A N 1
ATOM 1616 C CA . TYR A 1 210 ? 0.876 6.713 -14.587 1.00 60.56 210 TYR A CA 1
ATOM 1617 C C . TYR A 1 210 ? 1.182 6.487 -16.069 1.00 60.56 210 TYR A C 1
ATOM 1619 O O . TYR A 1 210 ? 2.264 6.827 -16.548 1.00 60.56 210 TYR A O 1
ATOM 1627 N N . GLY A 1 211 ? 0.295 5.754 -16.749 1.00 56.72 211 GLY A N 1
ATOM 1628 C CA . GLY A 1 211 ? 0.531 5.215 -18.091 1.00 56.72 211 GLY A CA 1
ATOM 1629 C C . GLY A 1 211 ? 0.942 6.290 -19.097 1.00 56.72 211 GLY A C 1
ATOM 1630 O O . GLY A 1 211 ? 1.698 6.010 -20.032 1.00 56.72 211 GLY A O 1
ATOM 1631 N N . ASP A 1 212 ? 0.528 7.533 -18.847 1.00 66.50 212 ASP A N 1
ATOM 1632 C CA . ASP A 1 212 ? 0.987 8.721 -19.547 1.00 66.50 212 ASP A CA 1
ATOM 1633 C C . ASP A 1 212 ? 1.254 9.923 -18.608 1.00 66.50 212 ASP A C 1
ATOM 1635 O O . ASP A 1 212 ? 1.096 9.880 -17.385 1.00 66.50 212 ASP A O 1
ATOM 1639 N N . ALA A 1 213 ? 1.671 11.043 -19.204 1.00 67.31 213 ALA A N 1
ATOM 1640 C CA . ALA A 1 213 ? 1.897 12.293 -18.483 1.00 67.31 213 ALA A CA 1
ATOM 1641 C C . ALA A 1 213 ? 0.605 12.917 -17.909 1.00 67.31 213 ALA A C 1
ATOM 1643 O O . ALA A 1 213 ? 0.683 13.705 -16.963 1.00 67.31 213 ALA A O 1
ATOM 1644 N N . ASN A 1 214 ? -0.570 12.580 -18.453 1.00 73.50 214 ASN A N 1
ATOM 1645 C CA . ASN A 1 214 ? -1.855 13.088 -17.973 1.00 73.50 214 ASN A CA 1
ATOM 1646 C C . ASN A 1 214 ? -2.215 12.463 -16.625 1.00 73.50 214 ASN A C 1
ATOM 1648 O O . ASN A 1 214 ? -2.702 13.171 -15.747 1.00 73.50 214 ASN A O 1
ATOM 1652 N N . ASP A 1 215 ? -1.915 11.181 -16.425 1.00 73.38 215 ASP A N 1
ATOM 1653 C CA . ASP A 1 215 ? -2.130 10.496 -15.149 1.00 73.38 215 ASP A CA 1
ATOM 1654 C C . ASP A 1 215 ? -1.267 11.102 -14.027 1.00 73.38 215 ASP A C 1
ATOM 1656 O O . ASP A 1 215 ? -1.749 11.338 -12.913 1.00 73.38 215 ASP A O 1
ATOM 1660 N N . VAL A 1 216 ? 0.003 11.420 -14.323 1.00 71.06 216 VAL A N 1
ATOM 1661 C CA . VAL A 1 216 ? 0.889 12.138 -13.384 1.00 71.06 216 VAL A CA 1
ATOM 1662 C C . VAL A 1 216 ? 0.313 13.518 -13.066 1.00 71.06 216 VAL A C 1
ATOM 1664 O O . VAL A 1 216 ? 0.203 13.884 -11.894 1.00 71.06 216 VAL A O 1
ATOM 1667 N N . ALA A 1 217 ? -0.103 14.271 -14.089 1.00 76.00 217 ALA A N 1
ATOM 1668 C CA . ALA A 1 217 ? -0.678 15.603 -13.920 1.00 76.00 217 ALA A CA 1
ATOM 1669 C C . ALA A 1 217 ? -1.974 15.575 -13.090 1.00 76.00 217 ALA A C 1
ATOM 1671 O O . ALA A 1 217 ? -2.134 16.385 -12.176 1.00 76.00 217 ALA A O 1
ATOM 1672 N N . LEU A 1 218 ? -2.867 14.615 -13.345 1.00 80.81 218 LEU A N 1
ATOM 1673 C CA . LEU A 1 218 ? -4.103 14.409 -12.588 1.00 80.81 218 LEU A CA 1
ATOM 1674 C C . LEU A 1 218 ? -3.807 14.178 -11.102 1.00 80.81 218 LEU A C 1
ATOM 1676 O O . LEU A 1 218 ? -4.445 14.764 -10.222 1.00 80.81 218 LEU A O 1
ATOM 1680 N N . ILE A 1 219 ? -2.806 13.354 -10.805 1.00 79.00 219 ILE A N 1
ATOM 1681 C CA . ILE A 1 219 ? -2.415 13.054 -9.429 1.00 79.00 219 ILE A CA 1
ATOM 1682 C C . ILE A 1 219 ? -1.750 14.262 -8.755 1.00 79.00 219 ILE A C 1
ATOM 1684 O O . ILE A 1 219 ? -2.026 14.530 -7.587 1.00 79.00 219 ILE A O 1
ATOM 1688 N N . MET A 1 220 ? -0.957 15.061 -9.473 1.00 76.50 220 MET A N 1
ATOM 1689 C CA . MET A 1 220 ? -0.412 16.316 -8.937 1.00 76.50 220 MET A CA 1
ATOM 1690 C C . MET A 1 220 ? -1.517 17.328 -8.606 1.00 76.50 220 MET A C 1
ATOM 1692 O O . MET A 1 220 ? -1.542 17.875 -7.502 1.00 76.50 220 MET A O 1
ATOM 1696 N N . VAL A 1 221 ? -2.457 17.547 -9.532 1.00 83.69 221 VAL A N 1
ATOM 1697 C CA . VAL A 1 221 ? -3.565 18.505 -9.365 1.00 83.69 221 VAL A CA 1
ATOM 1698 C C . VAL A 1 221 ? -4.484 18.106 -8.211 1.00 83.69 221 VAL A C 1
ATOM 1700 O O . VAL A 1 221 ? -5.032 18.975 -7.539 1.00 83.69 221 VAL A O 1
ATOM 1703 N N . THR A 1 222 ? -4.633 16.810 -7.939 1.00 80.62 222 THR A N 1
ATOM 1704 C CA . THR A 1 222 ? -5.451 16.328 -6.816 1.00 80.62 222 THR A CA 1
ATOM 1705 C C . THR A 1 222 ? -4.692 16.314 -5.487 1.00 80.62 222 THR A C 1
ATOM 1707 O O . THR A 1 222 ? -5.268 16.660 -4.455 1.00 80.62 222 THR A O 1
ATOM 1710 N N . ALA A 1 223 ? -3.400 15.974 -5.480 1.00 79.06 223 ALA A N 1
ATOM 1711 C CA . ALA A 1 223 ? -2.609 15.858 -4.255 1.00 79.06 223 ALA A CA 1
ATOM 1712 C C . ALA A 1 223 ? -2.159 17.208 -3.670 1.00 79.06 223 ALA A C 1
ATOM 1714 O O . ALA A 1 223 ? -2.121 17.353 -2.448 1.00 79.06 223 ALA A O 1
ATOM 1715 N N . ILE A 1 224 ? -1.830 18.199 -4.508 1.00 77.44 224 ILE A N 1
ATOM 1716 C CA . ILE A 1 224 ? -1.322 19.506 -4.049 1.00 77.44 224 ILE A CA 1
ATOM 1717 C C . ILE A 1 224 ? -2.355 20.258 -3.190 1.00 77.44 224 ILE A C 1
ATOM 1719 O O . ILE A 1 224 ? -1.999 20.660 -2.080 1.00 77.44 224 ILE A O 1
ATOM 1723 N N . PRO A 1 225 ? -3.631 20.407 -3.604 1.00 77.75 225 PRO A N 1
ATOM 1724 C CA . PRO A 1 225 ? -4.640 21.051 -2.766 1.00 77.75 225 PRO A CA 1
ATOM 1725 C C . PRO A 1 225 ? -4.835 20.296 -1.454 1.00 77.75 225 PRO A C 1
ATOM 1727 O O . PRO A 1 225 ? -4.842 20.903 -0.386 1.00 77.75 225 PRO A O 1
ATOM 1730 N N . LEU A 1 226 ? -4.896 18.960 -1.514 1.00 71.81 226 LEU A N 1
ATOM 1731 C CA . LEU A 1 226 ? -5.020 18.112 -0.328 1.00 71.81 226 LEU A CA 1
ATOM 1732 C C . LEU A 1 226 ? -3.855 18.277 0.649 1.00 71.81 226 LEU A C 1
ATOM 1734 O O . LEU A 1 226 ? -4.049 18.020 1.828 1.00 71.81 226 LEU A O 1
ATOM 1738 N N . ALA A 1 227 ? -2.675 18.709 0.205 1.00 69.81 227 ALA A N 1
ATOM 1739 C CA . ALA A 1 227 ? -1.547 19.037 1.072 1.00 69.81 227 ALA A CA 1
ATOM 1740 C C . ALA A 1 227 ? -1.543 20.494 1.572 1.00 69.81 227 ALA A C 1
ATOM 1742 O O . ALA A 1 227 ? -0.851 20.785 2.545 1.00 69.81 227 ALA A O 1
ATOM 1743 N N . GLY A 1 228 ? -2.301 21.394 0.940 1.00 67.69 228 GLY A N 1
ATOM 1744 C CA . GLY A 1 228 ? -2.466 22.790 1.360 1.00 67.69 228 GLY A CA 1
ATOM 1745 C C . GLY A 1 228 ? -3.607 23.017 2.359 1.00 67.69 228 GLY A C 1
ATOM 1746 O O . GLY A 1 228 ? -3.561 23.970 3.123 1.00 67.69 228 GLY A O 1
ATOM 1747 N N . PHE A 1 229 ? -4.601 22.126 2.417 1.00 66.19 229 PHE A N 1
ATOM 1748 C CA . PHE A 1 229 ? -5.795 22.260 3.274 1.00 66.19 229 PHE A CA 1
ATOM 1749 C C . PHE A 1 229 ? -5.572 22.025 4.790 1.00 66.19 229 PHE A C 1
ATOM 1751 O O . PHE A 1 229 ? -6.535 21.764 5.507 1.00 66.19 229 PHE A O 1
ATOM 1758 N N . TRP A 1 230 ? -4.333 22.069 5.299 1.00 62.44 230 TRP A N 1
ATOM 1759 C CA . TRP A 1 230 ? -4.016 21.718 6.700 1.00 62.44 230 TRP A CA 1
ATOM 1760 C C . TRP A 1 230 ? -3.733 22.911 7.629 1.00 62.44 230 TRP A C 1
ATOM 1762 O O . TRP A 1 230 ? -3.216 22.682 8.728 1.00 62.44 230 TRP A O 1
ATOM 1772 N N . GLU A 1 231 ? -4.034 24.140 7.201 1.00 54.56 231 GLU A N 1
ATOM 1773 C CA . GLU A 1 231 ? -4.098 25.334 8.068 1.00 54.56 231 GLU A CA 1
ATOM 1774 C C . GLU A 1 231 ? -5.467 25.446 8.751 1.00 54.56 231 GLU A C 1
ATOM 1776 O O . GLU A 1 231 ? -5.480 25.713 9.975 1.00 54.56 231 GLU A O 1
#

Sequence (231 aa):
MKATEKAYSGGIRRTEHLKVQSKHLVYFLLLSASIMFGLLSVYLDTVLVIALILAIIVSITCLVRPMVGLTAFVILSFLRPADMLPVLEVIPLAKIVGGLTLLAIILRYITTRKIVFGNRQMLLLLAFLATLFISIPFSYWPSESLAISIDFLKIIIFYFTFVNIIKSLSALRTISLIALVSIIIISISTTLSYFSGNARGASAIGAGLYGDANDVALIMVTAIPLAGFWE

Radius of gyration: 28.26 Å; chains: 1; bounding box: 51×61×110 Å

Secondary structure (DSSP, 8-state):
---------------------HHHHHHHHHHHHHHHHHHHHHHS-HHHHHHHHHHHHHHHHHHH-HHHHHHHHHHHHHH-HHHH-GGGTTS-HHHHHHHHHHHHHHHHHHHH-------HHHHHHHHHHHHHHHHGGG-S-HHHHHHHHHHHHHHHHHHHHHHHH--SHHHHHHHHHHHHHHHHHHHHHHHHHHHTT-TTHHHHTTTTTS-SHHHHHHHHHHHHHHHHTT-

Foldseek 3Di:
DDDDDPDPPPDPPPPPPPPPDPVVVVVVVVVVVVVVLVVCVVVDPNVVSVVVVVVVVLLVCCLVQLLSLLLVLLLCVLQVCCLVPVVCVVPSVSVSSLVSSLVSLVVCCVVPVDFPDDDPVLVVLVVVLVVLVVCLVVDPDNVVSVVVSVVSVVVSSSVRSCVRNDDDPVSLLVSLVSNQVSLVVLVVQLVVCVVVVNPCSVCSRPCPQCVDPVSSVVSNVVSVVVNVPPD